Protein AF-A0A1V4WD71-F1 (afdb_monomer)

Sequence (234 aa):
MTNRIGILAVILCLVGFIGCAVKPTERPLSDRDVEAARRSLVMSEKTTDTDGVWHTVYTEPSNYLAGTGLRTVVRAKSGERIELWWVVDWLGKGRAFPRWHYELRYFGPDGSSLTSKGFQIGECHFSGGCNSVRYRTSGSGGEGMPNEFLALHWDSWDYGNDGEEGYLDRIQHVYDVTRNWYVVAKGLYRYPQGCVPPISSPPDVCDAREECKPPYRLLKEEILESRPLIPERI

Secondary structure (DSSP, 8-state):
---------SSSSS------------PPPPHHHHHHHHHHHHHHH---SSS-EEEEEEPPP--TTS-SEEEEEEE-TTS-EEEEEEEEESSGGG-SS-EEEEEEEEE--TT-TTTTT-EEEEEE--TTSEEEEEEEES-B-SSS-BS-EEEEEEEEE-TTTTS-TTEEEEEEEEEETTTTEEEEEEEEEEPPTT--S-SS-TT-TT---GGGSSPPEEEEEEEEEEEESSPPP-

Radius of gyration: 22.13 Å; Cα contacts (8 Å, |Δi|>4): 451; chains: 1; bounding box: 58×75×55 Å

pLDDT: mean 75.5, std 17.28, range [32.16, 94.69]

Structure (mmCIF, N/CA/C/O backbone):
data_AF-A0A1V4WD71-F1
#
_entry.id   AF-A0A1V4WD71-F1
#
loop_
_atom_site.group_PDB
_atom_site.id
_atom_site.type_symbol
_atom_site.label_atom_id
_atom_site.label_alt_id
_atom_site.label_comp_id
_atom_site.label_asym_id
_atom_site.label_entity_id
_atom_site.label_seq_id
_atom_site.pdbx_PDB_ins_code
_atom_site.Cartn_x
_atom_site.Cartn_y
_atom_site.Cartn_z
_atom_site.occupancy
_atom_site.B_iso_or_equiv
_atom_site.auth_seq_id
_atom_site.auth_comp_id
_atom_site.auth_asym_id
_atom_site.auth_atom_id
_atom_site.pdbx_PDB_model_num
ATOM 1 N N . MET A 1 1 ? 31.316 56.903 24.527 1.00 35.22 1 MET A N 1
ATOM 2 C CA . MET A 1 1 ? 32.184 56.042 23.695 1.00 35.22 1 MET A CA 1
ATOM 3 C C . MET A 1 1 ? 32.850 55.060 24.653 1.00 35.22 1 MET A C 1
ATOM 5 O O . MET A 1 1 ? 33.539 55.533 25.535 1.00 35.22 1 MET A O 1
ATOM 9 N N . THR A 1 2 ? 32.624 53.748 24.683 1.00 38.56 2 THR A N 1
ATOM 10 C CA . THR A 1 2 ? 31.956 52.828 23.755 1.00 38.56 2 THR A CA 1
ATOM 11 C C . THR A 1 2 ? 31.705 51.511 24.522 1.00 38.56 2 THR A C 1
ATOM 13 O O . THR A 1 2 ? 32.573 51.065 25.260 1.00 38.56 2 THR A O 1
ATOM 16 N N . ASN A 1 3 ? 30.500 50.956 24.368 1.00 36.97 3 ASN A N 1
ATOM 17 C CA . ASN A 1 3 ? 30.034 49.568 24.530 1.00 36.97 3 ASN A CA 1
ATOM 18 C C . ASN A 1 3 ? 30.631 48.592 25.569 1.00 36.97 3 ASN A C 1
ATOM 20 O O . ASN A 1 3 ? 31.691 48.001 25.392 1.00 36.97 3 ASN A O 1
ATOM 24 N N . ARG A 1 4 ? 29.761 48.257 26.535 1.00 44.69 4 ARG A N 1
ATOM 25 C CA . ARG A 1 4 ? 29.527 46.896 27.053 1.00 44.69 4 ARG A CA 1
ATOM 26 C C . ARG A 1 4 ? 29.139 45.954 25.898 1.00 44.69 4 ARG A C 1
ATOM 28 O O . ARG A 1 4 ? 28.403 46.419 25.041 1.00 44.69 4 ARG A O 1
ATOM 35 N N . ILE A 1 5 ? 29.543 44.675 25.921 1.00 43.50 5 ILE A N 1
ATOM 36 C CA . ILE A 1 5 ? 28.764 43.478 25.504 1.00 43.50 5 ILE A CA 1
ATOM 37 C C . ILE A 1 5 ? 29.620 42.209 25.730 1.00 43.50 5 ILE A C 1
ATOM 39 O O . ILE A 1 5 ? 30.633 41.991 25.077 1.00 43.50 5 ILE A O 1
ATOM 43 N N . GLY A 1 6 ? 29.189 41.392 26.698 1.00 39.03 6 GLY A N 1
ATOM 44 C CA . GLY A 1 6 ? 29.088 39.929 26.599 1.00 39.03 6 GLY A CA 1
ATOM 45 C C . GLY A 1 6 ? 30.296 39.095 26.167 1.00 39.03 6 GLY A C 1
ATOM 46 O O . GLY A 1 6 ? 30.238 38.456 25.125 1.00 39.03 6 GLY A O 1
ATOM 47 N N . ILE A 1 7 ? 31.308 38.954 27.027 1.00 43.31 7 ILE A N 1
ATOM 48 C CA . ILE A 1 7 ? 32.218 37.791 27.000 1.00 43.31 7 ILE A CA 1
ATOM 49 C C . ILE A 1 7 ? 31.739 36.815 28.082 1.00 43.31 7 ILE A C 1
ATOM 51 O O . ILE A 1 7 ? 32.311 36.742 29.164 1.00 43.31 7 ILE A O 1
ATOM 55 N N . LEU A 1 8 ? 30.602 36.153 27.845 1.00 40.28 8 LEU A N 1
ATOM 56 C CA . LEU A 1 8 ? 30.065 35.124 28.749 1.00 40.28 8 LEU A CA 1
ATOM 57 C C . LEU A 1 8 ? 28.995 34.262 28.052 1.00 40.28 8 LEU A C 1
ATOM 59 O O . LEU A 1 8 ? 27.849 34.229 28.479 1.00 40.28 8 LEU A O 1
ATOM 63 N N . ALA A 1 9 ? 29.348 33.600 26.941 1.00 38.75 9 ALA A N 1
ATOM 64 C CA . ALA A 1 9 ? 28.506 32.563 26.315 1.00 38.75 9 ALA A CA 1
ATOM 65 C C . ALA A 1 9 ? 29.264 31.683 25.289 1.00 38.75 9 ALA A C 1
ATOM 67 O O . ALA A 1 9 ? 28.746 31.406 24.214 1.00 38.75 9 ALA A O 1
ATOM 68 N N . VAL A 1 10 ? 30.501 31.252 25.577 1.00 40.28 10 VAL A N 1
ATOM 69 C CA . VAL A 1 10 ? 31.247 30.307 24.699 1.00 40.28 10 VAL A CA 1
ATOM 70 C C . VAL A 1 10 ? 31.550 28.968 25.399 1.00 40.28 10 VAL A C 1
ATOM 72 O O . VAL A 1 10 ? 32.168 28.074 24.836 1.00 40.28 10 VAL A O 1
ATOM 75 N N . ILE A 1 11 ? 31.015 28.753 26.604 1.00 42.41 11 ILE A N 1
ATOM 76 C CA . ILE A 1 11 ? 31.084 27.468 27.319 1.00 42.41 11 ILE A CA 1
ATOM 77 C C . ILE A 1 11 ? 29.672 26.879 27.393 1.00 42.41 11 ILE A C 1
ATOM 79 O O . ILE A 1 11 ? 29.062 26.851 28.453 1.00 42.41 11 ILE A O 1
ATOM 83 N N . LEU A 1 12 ? 29.105 26.503 26.243 1.00 35.25 12 LEU A N 1
ATOM 84 C CA . LEU A 1 12 ? 27.876 25.692 26.143 1.00 35.25 12 LEU A CA 1
ATOM 85 C C . LEU A 1 12 ? 27.671 25.181 24.703 1.00 35.25 12 LEU A C 1
ATOM 87 O O . LEU A 1 12 ? 26.606 25.306 24.118 1.00 35.25 12 LEU A O 1
ATOM 91 N N . CYS A 1 13 ? 28.722 24.618 24.100 1.00 34.16 13 CYS A N 1
ATOM 92 C CA . CYS A 1 13 ? 28.626 23.852 22.844 1.00 34.16 13 CYS A CA 1
ATOM 93 C C . CYS A 1 13 ? 29.438 22.542 22.875 1.00 34.16 13 CYS A C 1
ATOM 95 O O . CYS A 1 13 ? 29.648 21.918 21.843 1.00 34.16 13 CYS A O 1
ATOM 97 N N . LEU A 1 14 ? 29.874 22.093 24.059 1.00 34.72 14 LEU A N 1
ATOM 98 C CA . LEU A 1 14 ? 30.661 20.860 24.238 1.00 34.72 14 LEU A CA 1
ATOM 99 C C . LEU A 1 14 ? 29.982 19.825 25.146 1.00 34.72 14 LEU A C 1
ATOM 101 O O . LEU A 1 14 ? 30.631 18.940 25.690 1.00 34.72 14 LEU A O 1
ATOM 105 N N . VAL A 1 15 ? 28.656 19.894 25.256 1.00 39.19 15 VAL A N 1
ATOM 106 C CA . VAL A 1 15 ? 27.835 18.752 25.676 1.00 39.19 15 VAL A CA 1
ATOM 107 C C . VAL A 1 15 ? 26.929 18.415 24.500 1.00 39.19 15 VAL A C 1
ATOM 109 O O . VAL A 1 15 ? 25.710 18.558 24.541 1.00 39.19 15 VAL A O 1
ATOM 112 N N . GLY A 1 16 ? 27.569 18.035 23.391 1.00 35.00 16 GLY A N 1
ATOM 113 C CA . GLY A 1 16 ? 26.909 17.254 22.361 1.00 35.00 16 GLY A CA 1
ATOM 114 C C . GLY A 1 16 ? 26.477 15.964 23.031 1.00 35.00 16 GLY A C 1
ATOM 115 O O . GLY A 1 16 ? 27.298 15.082 23.270 1.00 35.00 16 GLY A O 1
ATOM 116 N N . PHE A 1 17 ? 25.204 15.913 23.416 1.00 39.09 17 PHE A N 1
ATOM 117 C CA . PHE A 1 17 ? 24.525 14.692 23.792 1.00 39.09 17 PHE A CA 1
ATOM 118 C C . PHE A 1 17 ? 24.801 13.674 22.687 1.00 39.09 17 PHE A C 1
ATOM 120 O O . PHE A 1 17 ? 24.184 13.699 21.623 1.00 39.09 17 PHE A O 1
ATOM 127 N N . ILE A 1 18 ? 25.732 12.764 22.964 1.00 37.94 18 ILE A N 1
ATOM 128 C CA . ILE A 1 18 ? 25.803 11.450 22.342 1.00 37.94 18 ILE A CA 1
ATOM 129 C C . ILE A 1 18 ? 24.572 10.712 22.872 1.00 37.94 18 ILE A C 1
ATOM 131 O O . ILE A 1 18 ? 24.636 9.842 23.735 1.00 37.94 18 ILE A O 1
ATOM 135 N N . GLY A 1 19 ? 23.401 11.141 22.406 1.00 32.16 19 GLY A N 1
ATOM 136 C CA . GLY A 1 19 ? 22.225 10.308 22.382 1.00 32.16 19 GLY A CA 1
ATOM 137 C C . GLY A 1 19 ? 22.530 9.256 21.340 1.00 32.16 19 GLY A C 1
ATOM 138 O O . GLY A 1 19 ? 22.229 9.439 20.163 1.00 32.16 19 GLY A O 1
ATOM 139 N N . CYS A 1 20 ? 23.179 8.173 21.765 1.00 32.59 20 CYS A N 1
ATOM 140 C CA . CYS A 1 20 ? 23.057 6.905 21.076 1.00 32.59 20 CYS A CA 1
ATOM 141 C C . CYS A 1 20 ? 21.557 6.617 21.033 1.00 32.59 20 CYS A C 1
ATOM 143 O O . CYS A 1 20 ? 20.994 6.061 21.974 1.00 32.59 20 CYS A O 1
ATOM 145 N N . ALA A 1 21 ? 20.894 7.055 19.963 1.00 33.88 21 ALA A N 1
ATOM 146 C CA . ALA A 1 21 ? 19.660 6.450 19.529 1.00 33.88 21 ALA A CA 1
ATOM 147 C C . ALA A 1 21 ? 20.041 4.995 19.277 1.00 33.88 21 ALA A C 1
ATOM 149 O O . ALA A 1 21 ? 20.624 4.658 18.245 1.00 33.88 21 ALA A O 1
ATOM 150 N N . VAL A 1 22 ? 19.831 4.166 20.301 1.00 33.25 22 VAL A N 1
ATOM 151 C CA . VAL A 1 22 ? 19.837 2.719 20.185 1.00 33.25 22 VAL A CA 1
ATOM 152 C C . VAL A 1 22 ? 18.811 2.459 19.102 1.00 33.25 22 VAL A C 1
ATOM 154 O O . VAL A 1 22 ? 17.607 2.562 19.337 1.00 33.25 22 VAL A O 1
ATOM 157 N N . LYS A 1 23 ? 19.297 2.254 17.873 1.00 38.97 23 LYS A N 1
ATOM 158 C CA . LYS A 1 23 ? 18.464 1.750 16.794 1.00 38.97 23 LYS A CA 1
ATOM 159 C C . LYS A 1 23 ? 17.782 0.522 17.387 1.00 38.97 23 LYS A C 1
ATOM 161 O O . LYS A 1 23 ? 18.506 -0.316 17.931 1.00 38.97 23 LYS A O 1
ATOM 166 N N . PRO A 1 24 ? 16.446 0.412 17.360 1.00 37.50 24 PRO A N 1
ATOM 167 C CA . PRO A 1 24 ? 15.837 -0.877 17.607 1.00 37.50 24 PRO A CA 1
ATOM 168 C C . PRO A 1 24 ? 16.476 -1.813 16.587 1.00 37.50 24 PRO A C 1
ATOM 170 O O . PRO A 1 24 ? 16.318 -1.628 15.382 1.00 37.50 24 PRO A O 1
ATOM 173 N N . THR A 1 25 ? 17.337 -2.706 17.066 1.00 38.69 25 THR A N 1
ATOM 174 C CA . THR A 1 25 ? 17.976 -3.703 16.224 1.00 38.69 25 THR A CA 1
ATOM 175 C C . THR A 1 25 ? 16.827 -4.513 15.658 1.00 38.69 25 THR A C 1
ATOM 177 O O . THR A 1 25 ? 16.120 -5.171 16.424 1.00 38.69 25 THR A O 1
ATOM 180 N N . GLU A 1 26 ? 16.574 -4.374 14.358 1.00 55.97 26 GLU A N 1
ATOM 181 C CA . GLU A 1 26 ? 15.555 -5.155 13.669 1.00 55.97 26 GLU A CA 1
ATOM 182 C C . GLU A 1 26 ? 15.822 -6.620 14.005 1.00 55.97 26 GLU A C 1
ATOM 184 O O . GLU A 1 26 ? 16.897 -7.163 13.728 1.00 55.97 26 GLU A O 1
ATOM 189 N N . ARG A 1 27 ? 14.890 -7.229 14.743 1.00 71.19 27 ARG A N 1
ATOM 190 C CA . ARG A 1 27 ? 15.007 -8.633 15.107 1.00 71.19 27 ARG A CA 1
ATOM 191 C C . ARG A 1 27 ? 14.964 -9.421 13.795 1.00 71.19 27 ARG A C 1
ATOM 193 O O . ARG A 1 27 ? 14.039 -9.194 13.017 1.00 71.19 27 ARG A O 1
ATOM 200 N N . PRO A 1 28 ? 15.904 -10.350 13.555 1.00 77.00 28 PRO A N 1
ATOM 201 C CA . PRO A 1 28 ? 15.827 -11.203 12.380 1.00 77.00 28 PRO A CA 1
ATOM 202 C C . PRO A 1 28 ? 14.496 -11.963 12.389 1.00 77.00 28 PRO A C 1
ATOM 204 O O . PRO A 1 28 ? 14.089 -12.498 13.427 1.00 77.00 28 PRO A O 1
ATOM 207 N N . LEU A 1 29 ? 13.820 -11.975 11.240 1.00 82.75 29 LEU A N 1
ATOM 208 C CA . LEU A 1 29 ? 12.552 -12.677 11.063 1.00 82.75 29 LEU A CA 1
ATOM 209 C C . LEU A 1 29 ? 12.742 -14.162 11.368 1.00 82.75 29 LEU A C 1
ATOM 211 O O . LEU A 1 29 ? 13.670 -14.794 10.863 1.00 82.75 29 LEU A O 1
ATOM 215 N N . SER A 1 30 ? 11.871 -14.720 12.206 1.00 84.69 30 SER A N 1
ATOM 216 C CA . SER A 1 30 ? 11.850 -16.162 12.437 1.00 84.69 30 SER A CA 1
ATOM 217 C C . SER A 1 30 ? 11.095 -16.880 11.319 1.00 84.69 30 SER A C 1
ATOM 219 O O . SER A 1 30 ? 10.228 -16.293 10.672 1.00 84.69 30 SER A O 1
ATOM 221 N N . ASP A 1 31 ? 11.342 -18.180 11.139 1.00 83.06 31 ASP A N 1
ATOM 222 C CA . ASP A 1 31 ? 10.594 -19.006 10.176 1.00 83.06 31 ASP A CA 1
ATOM 223 C C . ASP A 1 31 ? 9.076 -18.933 10.402 1.00 83.06 31 ASP A C 1
ATOM 225 O O . ASP A 1 31 ? 8.287 -18.968 9.459 1.00 83.06 31 ASP A O 1
ATOM 229 N N . ARG A 1 32 ? 8.654 -18.765 11.663 1.00 81.50 32 ARG A N 1
ATOM 230 C CA . ARG A 1 32 ? 7.248 -18.571 12.026 1.00 81.50 32 ARG A CA 1
ATOM 231 C C . ARG A 1 32 ? 6.699 -17.239 11.511 1.00 81.50 32 ARG A C 1
ATOM 233 O O . ARG A 1 32 ? 5.557 -17.208 11.062 1.00 81.50 32 ARG A O 1
ATOM 240 N N . ASP A 1 33 ? 7.490 -16.170 11.565 1.00 80.31 33 ASP A N 1
ATOM 241 C CA . ASP A 1 33 ? 7.093 -14.842 11.078 1.00 80.31 33 ASP A CA 1
ATOM 242 C C . ASP A 1 33 ? 6.988 -14.834 9.550 1.00 80.31 33 ASP A C 1
ATOM 244 O O . ASP A 1 33 ? 6.062 -14.237 8.997 1.00 80.31 33 ASP A O 1
ATOM 248 N N . VAL A 1 34 ? 7.896 -15.551 8.878 1.00 81.94 34 VAL A N 1
ATOM 249 C CA . VAL A 1 34 ? 7.892 -15.756 7.422 1.00 81.94 34 VAL A CA 1
ATOM 250 C C . VAL A 1 34 ? 6.678 -16.578 6.988 1.00 81.94 34 VAL A C 1
ATOM 252 O O . VAL A 1 34 ? 5.987 -16.207 6.042 1.00 81.94 34 VAL A O 1
ATOM 255 N N . GLU A 1 35 ? 6.374 -17.670 7.686 1.00 82.19 35 GLU A N 1
ATOM 256 C CA . GLU A 1 35 ? 5.200 -18.503 7.406 1.00 82.19 35 GLU A CA 1
ATOM 257 C C . GLU A 1 35 ? 3.889 -17.744 7.670 1.00 82.19 35 GLU A C 1
ATOM 259 O O . GLU A 1 35 ? 2.957 -17.810 6.866 1.00 82.19 35 GLU A O 1
ATOM 264 N N . ALA A 1 36 ? 3.815 -16.968 8.756 1.00 75.75 36 ALA A N 1
ATOM 265 C CA . ALA A 1 36 ? 2.677 -16.092 9.033 1.00 75.75 36 ALA A CA 1
ATOM 266 C C . ALA A 1 36 ? 2.502 -15.038 7.931 1.00 75.75 36 ALA A C 1
ATOM 268 O O . ALA A 1 36 ? 1.388 -14.847 7.444 1.00 75.75 36 ALA A O 1
ATOM 269 N N . ALA A 1 37 ? 3.598 -14.423 7.480 1.00 79.25 37 ALA A N 1
ATOM 270 C CA . ALA A 1 37 ? 3.581 -13.476 6.375 1.00 79.25 37 ALA A CA 1
ATOM 271 C C . ALA A 1 37 ? 3.080 -14.112 5.075 1.00 79.25 37 ALA A C 1
ATOM 273 O O . ALA A 1 37 ? 2.165 -13.575 4.455 1.00 79.25 37 ALA A O 1
ATOM 274 N N . ARG A 1 38 ? 3.598 -15.289 4.699 1.00 80.88 38 ARG A N 1
ATOM 275 C CA . ARG A 1 38 ? 3.134 -16.034 3.516 1.00 80.88 38 ARG A CA 1
ATOM 276 C C . ARG A 1 38 ? 1.644 -16.342 3.587 1.00 80.88 38 ARG A C 1
ATOM 278 O O . ARG A 1 38 ? 0.939 -16.160 2.601 1.00 80.88 38 ARG A O 1
ATOM 285 N N . ARG A 1 39 ? 1.138 -16.767 4.747 1.00 76.81 39 ARG A N 1
ATOM 286 C CA . ARG A 1 39 ? -0.302 -17.007 4.933 1.00 76.81 39 ARG A CA 1
ATOM 287 C C . ARG A 1 39 ? -1.115 -15.736 4.777 1.00 76.81 39 ARG A C 1
ATOM 289 O O . ARG A 1 39 ? -2.156 -15.793 4.132 1.00 76.81 39 ARG A O 1
ATOM 296 N N . SER A 1 40 ? -0.664 -14.624 5.351 1.00 72.69 40 SER A N 1
ATOM 297 C CA . SER A 1 40 ? -1.347 -13.340 5.203 1.00 72.69 40 SER A CA 1
ATOM 298 C C . SER A 1 40 ? -1.378 -12.899 3.742 1.00 72.69 40 SER A C 1
ATOM 300 O O . SER A 1 40 ? -2.457 -12.575 3.269 1.00 72.69 40 SER A O 1
ATOM 302 N N . LEU A 1 41 ? -0.262 -13.001 3.008 1.00 77.12 41 LEU A N 1
ATOM 303 C CA . LEU A 1 41 ? -0.187 -12.701 1.570 1.00 77.12 41 LEU A CA 1
ATOM 304 C C . LEU A 1 41 ? -1.117 -13.605 0.736 1.00 77.12 41 LEU A C 1
ATOM 306 O O . LEU A 1 41 ? -1.899 -13.124 -0.076 1.00 77.12 41 LEU A O 1
ATOM 310 N N . VAL A 1 42 ? -1.108 -14.922 0.971 1.00 74.19 42 VAL A N 1
ATOM 311 C CA . VAL A 1 42 ? -1.948 -15.879 0.221 1.00 74.19 42 VAL A CA 1
ATOM 312 C C . VAL A 1 42 ? -3.437 -15.697 0.521 1.00 74.19 42 VAL A C 1
ATOM 314 O O . VAL A 1 42 ? -4.270 -15.711 -0.386 1.00 74.19 42 VAL A O 1
ATOM 317 N N . MET A 1 43 ? -3.802 -15.537 1.796 1.00 62.12 43 MET A N 1
ATOM 318 C CA . MET A 1 43 ? -5.198 -15.329 2.208 1.00 62.12 43 MET A CA 1
ATOM 319 C C . MET A 1 43 ? -5.767 -14.025 1.666 1.00 62.12 43 MET A C 1
ATOM 321 O O . MET A 1 43 ? -6.982 -13.898 1.504 1.00 62.12 43 MET A O 1
ATOM 325 N N . SER A 1 44 ? -4.894 -13.065 1.398 1.00 57.28 44 SER A N 1
ATOM 326 C CA . SER A 1 44 ? -5.271 -11.750 0.940 1.00 57.28 44 SER A CA 1
ATOM 327 C C . SER A 1 44 ? -5.232 -11.607 -0.590 1.00 57.28 44 SER A C 1
ATOM 329 O O . SER A 1 44 ? -5.919 -10.753 -1.146 1.00 57.28 44 SER A O 1
ATOM 331 N N . GLU A 1 45 ? -4.547 -12.508 -1.299 1.00 62.12 45 GLU A N 1
ATOM 332 C CA . GLU A 1 45 ? -4.665 -12.680 -2.754 1.00 62.12 45 GLU A CA 1
ATOM 333 C C . GLU A 1 45 ? -5.894 -13.493 -3.189 1.00 62.12 45 GLU A C 1
ATOM 335 O O . GLU A 1 45 ? -6.339 -13.354 -4.331 1.00 62.12 45 GLU A O 1
ATOM 340 N N . LYS A 1 46 ? -6.494 -14.300 -2.300 1.00 58.69 46 LYS A N 1
ATOM 341 C CA . LYS A 1 46 ? -7.754 -15.002 -2.592 1.00 58.69 46 LYS A CA 1
ATOM 342 C C . LYS A 1 46 ? -8.883 -13.997 -2.854 1.00 58.69 46 LYS A C 1
ATOM 344 O O . LYS A 1 46 ? -9.458 -13.407 -1.941 1.00 58.69 46 LYS A O 1
ATOM 349 N N . THR A 1 47 ? -9.219 -13.829 -4.129 1.00 50.56 47 THR A N 1
ATOM 350 C CA . THR A 1 47 ? -10.298 -12.963 -4.629 1.00 50.56 47 THR A CA 1
ATOM 351 C C . THR A 1 47 ? -11.696 -13.516 -4.361 1.00 50.56 47 THR A C 1
ATOM 353 O O . THR A 1 47 ? -12.666 -12.768 -4.432 1.00 50.56 47 THR A O 1
ATOM 356 N N . THR A 1 48 ? -11.816 -14.802 -4.033 1.00 49.53 48 THR A N 1
ATOM 357 C CA . THR A 1 48 ? -13.099 -15.502 -3.932 1.00 49.53 48 THR A CA 1
ATOM 358 C C . THR A 1 48 ? -13.035 -16.588 -2.860 1.00 49.53 48 THR A C 1
ATOM 360 O O . THR A 1 48 ? -12.655 -17.715 -3.147 1.00 49.53 48 THR A O 1
ATOM 363 N N . ASP A 1 49 ? -13.373 -16.236 -1.621 1.00 47.78 49 ASP A N 1
ATOM 364 C CA . ASP A 1 49 ? -13.967 -17.162 -0.648 1.00 47.78 49 ASP A CA 1
ATOM 365 C C . ASP A 1 49 ? -14.791 -16.323 0.361 1.00 47.78 49 ASP A C 1
ATOM 367 O O . ASP A 1 49 ? -14.277 -15.614 1.233 1.00 47.78 49 ASP A O 1
ATOM 371 N N . THR A 1 50 ? -16.091 -16.319 0.069 1.00 53.06 50 THR A N 1
ATOM 372 C CA . THR A 1 50 ? -17.308 -16.039 0.857 1.00 53.06 50 THR A CA 1
ATOM 373 C C . THR A 1 50 ? -17.550 -14.783 1.708 1.00 53.06 50 THR A C 1
ATOM 375 O O . THR A 1 50 ? -18.726 -14.483 1.837 1.00 53.06 50 THR A O 1
ATOM 378 N N . ASP A 1 51 ? -16.594 -13.978 2.190 1.00 62.81 51 ASP A N 1
ATOM 379 C CA . ASP A 1 51 ? -16.957 -12.901 3.161 1.00 62.81 51 ASP A CA 1
ATOM 380 C C . ASP A 1 51 ? -16.311 -11.517 2.924 1.00 62.81 51 ASP A C 1
ATOM 382 O O . ASP A 1 51 ? -15.827 -10.870 3.850 1.00 62.81 51 ASP A O 1
ATOM 386 N N . GLY A 1 52 ? -16.225 -11.029 1.681 1.00 71.69 52 GLY A N 1
ATOM 387 C CA . GLY A 1 52 ? -15.897 -9.609 1.479 1.00 71.69 52 GLY A CA 1
ATOM 388 C C . GLY A 1 52 ? -15.629 -9.147 0.048 1.00 71.69 52 GLY A C 1
ATOM 389 O O . GLY A 1 52 ? -15.346 -9.955 -0.832 1.00 71.69 52 GLY A O 1
ATOM 390 N N . VAL A 1 53 ? -15.695 -7.829 -0.169 1.00 82.56 53 VAL A N 1
ATOM 391 C CA . VAL A 1 53 ? -15.496 -7.165 -1.471 1.00 82.56 53 VAL A CA 1
ATOM 392 C C . VAL A 1 53 ? -14.192 -6.372 -1.466 1.00 82.56 53 VAL A C 1
ATOM 394 O O . VAL A 1 53 ? -13.915 -5.620 -0.528 1.00 82.56 53 VAL A O 1
ATOM 397 N N . TRP A 1 54 ? -13.395 -6.542 -2.524 1.00 85.75 54 TRP A N 1
ATOM 398 C CA . TRP A 1 54 ? -12.177 -5.772 -2.762 1.00 85.75 54 TRP A CA 1
ATOM 399 C C . TRP A 1 54 ? -12.472 -4.497 -3.546 1.00 85.75 54 TRP A C 1
ATOM 401 O O . TRP A 1 54 ? -13.157 -4.526 -4.566 1.00 85.75 54 TRP A O 1
ATOM 411 N N . HIS A 1 55 ? -11.874 -3.398 -3.108 1.00 87.12 55 HIS A N 1
ATOM 412 C CA . HIS A 1 55 ? -11.894 -2.112 -3.793 1.00 87.12 55 HIS A CA 1
ATOM 413 C C . HIS A 1 55 ? -10.464 -1.616 -3.979 1.00 87.12 55 HIS A C 1
ATOM 415 O O . HIS A 1 55 ? -9.594 -1.935 -3.170 1.00 87.12 55 HIS A O 1
ATOM 421 N N . THR A 1 56 ? -10.231 -0.816 -5.016 1.00 87.44 56 THR A N 1
ATOM 422 C CA . THR A 1 56 ? -8.917 -0.240 -5.321 1.00 87.44 56 THR A CA 1
ATOM 423 C C . THR A 1 56 ? -9.028 1.272 -5.390 1.00 87.44 56 THR A C 1
ATOM 425 O O . THR A 1 56 ? -9.940 1.807 -6.017 1.00 87.44 56 THR A O 1
ATOM 428 N N . VAL A 1 57 ? -8.074 1.953 -4.771 1.00 85.88 57 VAL A N 1
ATOM 429 C CA . VAL A 1 57 ? -7.859 3.392 -4.878 1.00 85.88 57 VAL A CA 1
ATOM 430 C C . VAL A 1 57 ? -6.466 3.600 -5.443 1.00 85.88 57 VAL A C 1
ATOM 432 O O . VAL A 1 57 ? -5.476 3.131 -4.881 1.00 85.88 57 VAL A O 1
ATOM 435 N N . TYR A 1 58 ? -6.399 4.292 -6.571 1.00 79.00 58 TYR A N 1
ATOM 436 C CA . TYR A 1 58 ? -5.137 4.693 -7.174 1.00 79.00 58 TYR A CA 1
ATOM 437 C C . TYR A 1 58 ? -4.686 6.004 -6.559 1.00 79.00 58 TYR A C 1
ATOM 439 O O . TYR A 1 58 ? -5.502 6.890 -6.299 1.00 79.00 58 TYR A O 1
ATOM 447 N N . THR A 1 59 ? -3.387 6.128 -6.319 1.00 73.31 59 THR A N 1
ATOM 448 C CA . THR A 1 59 ? -2.827 7.389 -5.852 1.00 73.31 59 THR A CA 1
ATOM 449 C C . THR A 1 59 ? -2.385 8.198 -7.060 1.00 73.31 59 THR A C 1
ATOM 451 O O . THR A 1 59 ? -1.615 7.696 -7.880 1.00 73.31 59 THR A O 1
ATOM 454 N N . GLU A 1 60 ? -2.820 9.449 -7.162 1.00 72.12 60 GLU A N 1
ATOM 455 C CA . GLU A 1 60 ? -2.293 10.350 -8.185 1.00 72.12 60 GLU A CA 1
ATOM 456 C C . GLU A 1 60 ? -0.795 10.587 -7.957 1.00 72.12 60 GLU A C 1
ATOM 458 O O . GLU A 1 60 ? -0.415 10.842 -6.806 1.00 72.12 60 GLU A O 1
ATOM 463 N N . PRO A 1 61 ? 0.046 10.545 -9.007 1.00 69.25 61 PRO A N 1
ATOM 464 C CA . PRO A 1 61 ? 1.471 10.836 -8.900 1.00 69.25 61 PRO A CA 1
ATOM 465 C C . PRO A 1 61 ? 1.723 12.200 -8.247 1.00 69.25 61 PRO A C 1
ATOM 467 O O . PRO A 1 61 ? 1.157 13.218 -8.639 1.00 69.25 61 PRO A O 1
ATOM 470 N N . SER A 1 62 ? 2.594 12.236 -7.243 1.00 71.94 62 SER A N 1
ATOM 471 C CA . SER A 1 62 ? 2.994 13.442 -6.522 1.00 71.94 62 SER A CA 1
ATOM 472 C C . SER A 1 62 ? 4.492 13.638 -6.687 1.00 71.94 62 SER A C 1
ATOM 474 O O . SER A 1 62 ? 5.292 12.731 -6.471 1.00 71.94 62 SER A O 1
ATOM 476 N N . ASN A 1 63 ? 4.883 14.853 -7.054 1.00 70.69 63 ASN A N 1
ATOM 477 C CA . ASN A 1 63 ? 6.282 15.255 -7.141 1.00 70.69 63 ASN A CA 1
ATOM 478 C C . ASN A 1 63 ? 6.613 16.275 -6.038 1.00 70.69 63 ASN A C 1
ATOM 480 O O . ASN A 1 63 ? 5.765 16.644 -5.227 1.00 70.69 63 ASN A O 1
ATOM 484 N N . TYR A 1 64 ? 7.859 16.742 -5.997 1.00 68.00 64 TYR A N 1
ATOM 485 C CA . TYR A 1 64 ? 8.304 17.723 -5.002 1.00 68.00 64 TYR A CA 1
ATOM 486 C C . TYR A 1 64 ? 7.613 19.096 -5.135 1.00 68.00 64 TYR A C 1
ATOM 488 O O . TYR A 1 64 ? 7.640 19.875 -4.185 1.00 68.00 64 TYR A O 1
ATOM 496 N N . LEU A 1 65 ? 6.995 19.402 -6.287 1.00 71.00 65 LEU A N 1
ATOM 497 C CA . LEU A 1 65 ? 6.176 20.606 -6.487 1.00 71.00 65 LEU A CA 1
ATOM 498 C C . LEU A 1 65 ? 4.754 20.424 -5.946 1.00 71.00 65 LEU A C 1
ATOM 500 O O . LEU A 1 65 ? 4.082 21.407 -5.638 1.00 71.00 65 LEU A O 1
ATOM 504 N N . ALA A 1 66 ? 4.288 19.181 -5.817 1.00 71.19 66 ALA A N 1
ATOM 505 C CA . ALA A 1 66 ? 3.012 18.887 -5.197 1.00 71.19 66 ALA A CA 1
ATOM 506 C C . ALA A 1 66 ? 3.127 19.180 -3.692 1.00 71.19 66 ALA A C 1
ATOM 508 O O . ALA A 1 66 ? 3.859 18.501 -2.970 1.00 71.19 66 ALA A O 1
ATOM 509 N N . GLY A 1 67 ? 2.405 20.196 -3.207 1.00 78.94 67 GLY A N 1
ATOM 510 C CA . GLY A 1 67 ? 2.398 20.560 -1.785 1.00 78.94 67 GLY A CA 1
ATOM 511 C C . GLY A 1 67 ? 2.061 19.359 -0.896 1.00 78.94 67 GLY A C 1
ATOM 512 O O . GLY A 1 67 ? 1.258 18.513 -1.292 1.00 78.94 67 GLY A O 1
ATOM 513 N N . THR A 1 68 ? 2.694 19.246 0.271 1.00 86.12 68 THR A N 1
ATOM 514 C CA . THR A 1 68 ? 2.474 18.129 1.203 1.00 86.12 68 THR A CA 1
ATOM 515 C C . THR A 1 68 ? 1.073 18.164 1.811 1.00 86.12 68 THR A C 1
ATOM 517 O O . THR A 1 68 ? 0.450 19.221 1.906 1.00 86.12 68 THR A O 1
ATOM 520 N N . GLY A 1 69 ? 0.564 17.004 2.221 1.00 87.19 69 GLY A N 1
ATOM 521 C CA . GLY A 1 69 ? -0.736 16.893 2.877 1.00 87.19 69 GLY A CA 1
ATOM 522 C C . GLY A 1 69 ? -1.511 15.630 2.525 1.00 87.19 69 GLY A C 1
ATOM 523 O O . GLY A 1 69 ? -1.011 14.726 1.853 1.00 87.19 69 GLY A O 1
ATOM 524 N N . LEU A 1 70 ? -2.752 15.585 3.004 1.00 89.94 70 LEU A N 1
ATOM 525 C CA . LEU A 1 70 ? -3.696 14.505 2.743 1.00 89.94 70 LEU A CA 1
ATOM 526 C C . LEU A 1 70 ? -4.069 14.480 1.254 1.00 89.94 70 LEU A C 1
ATOM 528 O O . LEU A 1 70 ? -4.506 15.488 0.700 1.00 89.94 70 LEU A O 1
ATOM 532 N N . ARG A 1 71 ? -3.903 13.321 0.617 1.00 88.00 71 ARG A N 1
ATOM 533 C CA . ARG A 1 71 ? -4.252 13.074 -0.789 1.00 88.00 71 ARG A CA 1
ATOM 534 C C . ARG A 1 71 ? -5.598 12.396 -0.931 1.00 88.00 71 ARG A C 1
ATOM 536 O O . ARG A 1 71 ? -6.410 12.794 -1.758 1.00 88.00 71 ARG A O 1
ATOM 543 N N . THR A 1 72 ? -5.840 11.380 -0.114 1.00 89.56 72 THR A N 1
ATOM 544 C CA . THR A 1 72 ? -7.054 10.576 -0.217 1.00 89.56 72 THR A CA 1
ATOM 545 C C . THR A 1 72 ? -7.474 10.087 1.154 1.00 89.56 72 THR A C 1
ATOM 547 O O . THR A 1 72 ? -6.636 9.736 1.981 1.00 89.56 72 THR A O 1
ATOM 550 N N . VAL A 1 73 ? -8.784 10.047 1.383 1.00 93.00 73 VAL A N 1
ATOM 551 C CA . VAL A 1 73 ? -9.382 9.455 2.576 1.00 93.00 73 VAL A CA 1
ATOM 552 C C . VAL A 1 73 ? -10.505 8.517 2.160 1.00 93.00 73 VAL A C 1
ATOM 554 O O . VAL A 1 73 ? -11.351 8.880 1.345 1.00 93.00 73 VAL A O 1
ATOM 557 N N . VAL A 1 74 ? -10.529 7.320 2.740 1.00 92.50 74 VAL A N 1
ATOM 558 C CA . VAL A 1 74 ? -11.663 6.394 2.629 1.00 92.50 74 VAL A CA 1
ATOM 559 C C . VAL A 1 74 ? -12.163 6.108 4.032 1.00 92.50 74 VAL A C 1
ATOM 561 O O . VAL A 1 74 ? -11.377 5.771 4.915 1.00 92.50 74 VAL A O 1
ATOM 564 N N . ARG A 1 75 ? -13.468 6.271 4.244 1.00 93.88 75 ARG A N 1
ATOM 565 C CA . ARG A 1 75 ? -14.129 6.095 5.542 1.00 93.88 75 ARG A CA 1
ATOM 566 C C . ARG A 1 75 ? -15.037 4.876 5.507 1.00 93.88 75 ARG A C 1
ATOM 568 O O . ARG A 1 75 ? -15.663 4.624 4.480 1.00 93.88 75 ARG A O 1
ATOM 575 N N . ALA A 1 76 ? -15.146 4.189 6.634 1.00 91.88 76 ALA A N 1
ATOM 576 C CA . ALA A 1 76 ? -16.077 3.094 6.850 1.00 91.88 76 ALA A CA 1
ATOM 577 C C . ALA A 1 76 ? -17.153 3.474 7.882 1.00 91.88 76 ALA A C 1
ATOM 579 O O . ALA A 1 76 ? -16.964 4.391 8.687 1.00 91.88 76 ALA A O 1
ATOM 580 N N . LYS A 1 77 ? -18.301 2.790 7.853 1.00 90.12 77 LYS A N 1
ATOM 581 C CA . LYS A 1 77 ? -19.417 3.032 8.789 1.00 90.12 77 LYS A CA 1
ATOM 582 C C . LYS A 1 77 ? -19.071 2.683 10.235 1.00 90.12 77 LYS A C 1
ATOM 584 O O . LYS A 1 77 ? -19.645 3.267 11.146 1.00 90.12 77 LYS A O 1
ATOM 589 N N . SER A 1 78 ? -18.119 1.776 10.436 1.00 89.69 78 SER A N 1
ATOM 590 C CA . SER A 1 78 ? -17.504 1.444 11.726 1.00 89.69 78 SER A CA 1
ATOM 591 C C . SER A 1 78 ? -16.781 2.627 12.397 1.00 89.69 78 SER A C 1
ATOM 593 O O . SER A 1 78 ? -16.375 2.522 13.554 1.00 89.69 78 SER A O 1
ATOM 595 N N . GLY A 1 79 ? -16.583 3.742 11.683 1.00 90.50 79 GLY A N 1
ATOM 596 C CA . GLY A 1 79 ? -15.750 4.868 12.116 1.00 90.50 79 GLY A CA 1
ATOM 597 C C . GLY A 1 79 ? -14.282 4.725 11.703 1.00 90.50 79 GLY A C 1
ATOM 598 O O . GLY A 1 79 ? -13.503 5.673 11.824 1.00 90.50 79 GLY A O 1
ATOM 599 N N . GLU A 1 80 ? -13.899 3.571 11.148 1.00 93.69 80 GLU A N 1
ATOM 600 C CA . GLU A 1 80 ? -12.557 3.366 10.615 1.00 93.69 80 GLU A CA 1
ATOM 601 C C . GLU A 1 80 ? -12.303 4.274 9.410 1.00 93.69 80 GLU A C 1
ATOM 603 O O . GLU A 1 80 ? -13.206 4.641 8.647 1.00 93.69 80 GLU A O 1
ATOM 608 N N . ARG A 1 81 ? -11.037 4.619 9.189 1.00 94.44 81 ARG A N 1
ATOM 609 C CA . ARG A 1 81 ? -10.624 5.285 7.954 1.00 94.44 81 ARG A CA 1
ATOM 610 C C . ARG A 1 81 ? -9.194 4.952 7.585 1.00 94.44 81 ARG A C 1
ATOM 612 O O . ARG A 1 81 ? -8.344 4.741 8.447 1.00 94.44 81 ARG A O 1
ATOM 619 N N . ILE A 1 82 ? -8.938 4.990 6.289 1.00 94.69 82 ILE A N 1
ATOM 620 C CA . ILE A 1 82 ? -7.593 5.003 5.732 1.00 94.69 82 ILE A CA 1
ATOM 621 C C . ILE A 1 82 ? -7.311 6.377 5.146 1.00 94.69 82 ILE A C 1
ATOM 623 O O . ILE A 1 82 ? -8.171 6.983 4.503 1.00 94.69 82 ILE A O 1
ATOM 627 N N . GLU A 1 83 ? -6.107 6.871 5.386 1.00 94.56 83 GLU A N 1
ATOM 628 C CA . GLU A 1 83 ? -5.647 8.160 4.890 1.00 94.56 83 GLU A CA 1
ATOM 629 C C . GLU A 1 83 ? -4.317 7.989 4.172 1.00 94.56 83 GLU A C 1
ATOM 631 O O . GLU A 1 83 ? -3.364 7.450 4.732 1.00 94.56 83 GLU A O 1
ATOM 636 N N . LEU A 1 84 ? -4.248 8.489 2.946 1.00 91.38 84 LEU A N 1
ATOM 637 C CA . LEU A 1 84 ? -3.023 8.558 2.171 1.00 91.38 84 LEU A CA 1
ATOM 638 C C . LEU A 1 84 ? -2.473 9.978 2.213 1.00 91.38 84 LEU A C 1
ATOM 640 O O . LEU A 1 84 ? -3.154 10.930 1.827 1.00 91.38 84 LEU A O 1
ATOM 644 N N . TRP A 1 85 ? -1.222 10.107 2.618 1.00 91.19 85 TRP A N 1
ATOM 645 C CA . TRP A 1 85 ? -0.532 11.374 2.791 1.00 91.19 85 TRP A CA 1
ATOM 646 C C . TRP A 1 85 ? 0.659 11.482 1.847 1.00 91.19 85 TRP A C 1
ATOM 648 O O . TRP A 1 85 ? 1.368 10.508 1.630 1.00 91.19 85 TRP A O 1
ATOM 658 N N . TRP A 1 86 ? 0.905 12.684 1.327 1.00 89.25 86 TRP A N 1
ATOM 659 C CA . TRP A 1 86 ? 2.177 13.068 0.720 1.00 89.25 86 TRP A CA 1
ATOM 660 C C . TRP A 1 86 ? 2.967 13.875 1.739 1.00 89.25 86 TRP A C 1
ATOM 662 O O . TRP A 1 86 ? 2.599 15.007 2.068 1.00 89.25 86 TRP A O 1
ATOM 672 N N . VAL A 1 87 ? 4.024 13.283 2.276 1.00 89.12 87 VAL A N 1
ATOM 673 C CA . VAL A 1 87 ? 4.788 13.850 3.388 1.00 89.12 87 VAL A CA 1
ATOM 674 C C . VAL A 1 87 ? 6.217 14.144 2.964 1.00 89.12 87 VAL A C 1
ATOM 676 O O . VAL A 1 87 ? 6.729 13.596 1.990 1.00 89.12 87 VAL A O 1
ATOM 679 N N . VAL A 1 88 ? 6.861 15.037 3.711 1.00 86.62 88 VAL A N 1
ATOM 680 C CA . VAL A 1 88 ? 8.283 15.341 3.579 1.00 86.62 88 VAL A CA 1
ATOM 681 C C . VAL A 1 88 ? 8.975 14.958 4.876 1.00 86.62 88 VAL A C 1
ATOM 683 O O . VAL A 1 88 ? 8.635 15.450 5.951 1.00 86.62 88 VAL A O 1
ATOM 686 N N . ASP A 1 89 ? 9.948 14.067 4.767 1.00 80.31 89 ASP A N 1
ATOM 687 C CA . ASP A 1 89 ? 10.832 13.728 5.866 1.00 80.31 89 ASP A CA 1
ATOM 688 C C . ASP A 1 89 ? 12.077 14.612 5.800 1.00 80.31 89 ASP A C 1
ATOM 690 O O . ASP A 1 89 ? 12.874 14.497 4.868 1.00 80.31 89 ASP A O 1
ATOM 694 N N . TRP A 1 90 ? 12.221 15.520 6.766 1.00 68.94 90 TRP A N 1
ATOM 695 C CA . TRP A 1 90 ? 13.345 16.455 6.843 1.00 68.94 90 TRP A CA 1
ATOM 696 C C . TRP A 1 90 ? 14.556 15.894 7.601 1.00 68.94 90 TRP A C 1
ATOM 698 O O . TRP A 1 90 ? 15.648 16.433 7.441 1.00 68.94 90 TRP A O 1
ATOM 708 N N . LEU A 1 91 ? 14.382 14.863 8.443 1.00 61.31 91 LEU A N 1
ATOM 709 C CA . LEU A 1 91 ? 15.403 14.429 9.418 1.00 61.31 91 LEU A CA 1
ATOM 710 C C . LEU A 1 91 ? 15.474 12.906 9.658 1.00 61.31 91 LEU A C 1
ATOM 712 O O . LEU A 1 91 ? 16.273 12.447 10.479 1.00 61.31 91 LEU A O 1
ATOM 716 N N . GLY A 1 92 ? 14.672 12.088 8.984 1.00 54.44 92 GLY A N 1
ATOM 717 C CA . GLY A 1 92 ? 14.636 10.649 9.210 1.00 54.44 92 GLY A CA 1
ATOM 718 C C . GLY A 1 92 ? 15.830 9.892 8.628 1.00 54.44 92 GLY A C 1
ATOM 719 O O . GLY A 1 92 ? 16.480 10.277 7.651 1.00 54.44 92 GLY A O 1
ATOM 720 N N . LYS A 1 93 ? 16.150 8.774 9.293 1.00 55.44 93 LYS A N 1
ATOM 721 C CA . LYS A 1 93 ? 17.212 7.814 8.931 1.00 55.44 93 LYS A CA 1
ATOM 722 C C . LYS A 1 93 ? 18.618 8.446 8.759 1.00 55.44 93 LYS A C 1
ATOM 724 O O . LYS A 1 93 ? 19.456 7.868 8.070 1.00 55.44 93 LYS A O 1
ATOM 729 N N . GLY A 1 94 ? 18.898 9.590 9.400 1.00 53.25 94 GLY A N 1
ATOM 730 C CA . GLY A 1 94 ? 20.238 10.201 9.474 1.00 53.25 94 GLY A CA 1
ATOM 731 C C . GLY A 1 94 ? 20.709 10.916 8.202 1.00 53.25 94 GLY A C 1
ATOM 732 O O . GLY A 1 94 ? 21.907 10.944 7.928 1.00 53.25 94 GLY A O 1
ATOM 733 N N . ARG A 1 95 ? 19.787 11.449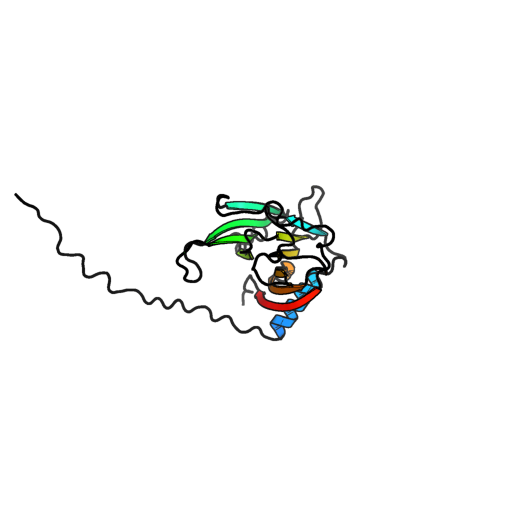 7.392 1.00 59.00 95 ARG A N 1
ATOM 734 C CA . ARG A 1 95 ? 20.096 12.085 6.100 1.00 59.00 95 ARG A CA 1
ATOM 735 C C . ARG A 1 95 ? 20.004 13.611 6.178 1.00 59.00 95 AR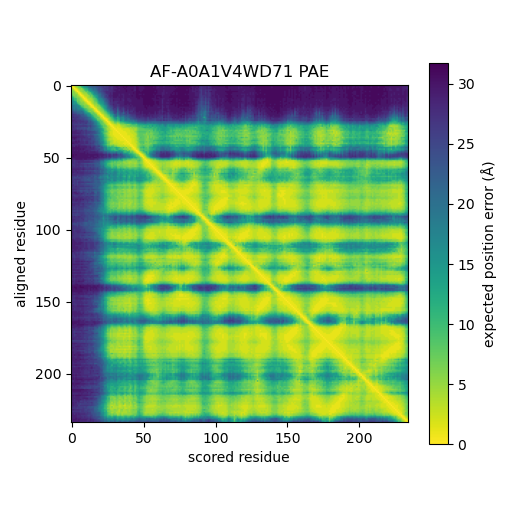G A C 1
ATOM 737 O O . ARG A 1 95 ? 19.203 14.145 6.930 1.00 59.00 95 ARG A O 1
ATOM 744 N N . ALA A 1 96 ? 20.810 14.295 5.363 1.00 65.50 96 ALA A N 1
ATOM 745 C CA . ALA A 1 96 ? 20.886 15.761 5.305 1.00 65.50 96 ALA A CA 1
ATOM 746 C C . ALA A 1 96 ? 19.924 16.414 4.288 1.00 65.50 96 ALA A C 1
ATOM 748 O O . ALA A 1 96 ? 19.912 17.636 4.165 1.00 65.50 96 ALA A O 1
ATOM 749 N N . PHE A 1 97 ? 19.146 15.622 3.540 1.00 71.50 97 PHE A N 1
ATOM 750 C CA . PHE A 1 97 ? 18.281 16.113 2.462 1.00 71.50 97 PHE A CA 1
ATOM 751 C C . PHE A 1 97 ? 16.835 15.640 2.643 1.00 71.50 97 PHE A C 1
ATOM 753 O O . PHE A 1 97 ? 16.640 14.463 2.967 1.00 71.50 97 PHE A O 1
ATOM 760 N N . PRO A 1 98 ? 15.838 16.516 2.389 1.00 75.94 98 PRO A N 1
ATOM 761 C CA . PRO A 1 98 ? 14.433 16.167 2.524 1.00 75.94 98 PRO A CA 1
ATOM 762 C C . PRO A 1 98 ? 14.047 15.055 1.550 1.00 75.94 98 PRO A C 1
ATOM 764 O O . PRO A 1 98 ? 14.467 15.046 0.389 1.00 75.94 98 PRO A O 1
ATOM 767 N N . ARG A 1 99 ? 13.225 14.115 2.019 1.00 80.12 99 ARG A N 1
ATOM 768 C CA . ARG A 1 99 ? 12.675 13.037 1.196 1.00 80.12 99 ARG A CA 1
ATOM 769 C C . ARG A 1 99 ? 11.163 13.051 1.219 1.00 80.12 99 ARG A C 1
ATOM 771 O O . ARG A 1 99 ? 10.538 12.829 2.254 1.00 80.12 99 ARG A O 1
ATOM 778 N N . TRP A 1 100 ? 10.590 13.247 0.042 1.00 83.88 100 TRP A N 1
ATOM 779 C CA . TRP A 1 100 ? 9.166 13.093 -0.149 1.00 83.88 100 TR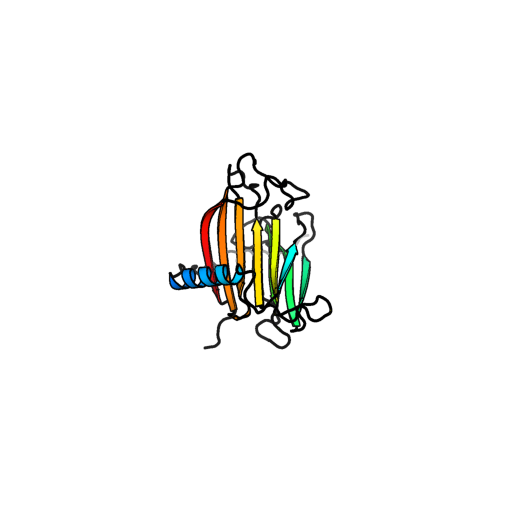P A CA 1
ATOM 780 C C . TRP A 1 100 ? 8.812 11.625 -0.321 1.00 83.88 100 TRP A C 1
ATOM 782 O O . TRP A 1 100 ? 9.554 10.866 -0.951 1.00 83.88 100 TRP A O 1
ATOM 792 N N . HIS A 1 101 ? 7.695 11.235 0.267 1.00 86.69 101 HIS A N 1
ATOM 793 C CA . HIS A 1 101 ? 7.163 9.892 0.155 1.00 86.69 101 HIS A CA 1
ATOM 794 C C . HIS A 1 101 ? 5.672 9.897 0.457 1.00 86.69 101 HIS A C 1
ATOM 796 O O . HIS A 1 101 ? 5.140 10.828 1.072 1.00 86.69 101 HIS A O 1
ATOM 802 N N . TYR A 1 102 ? 4.999 8.848 0.006 1.00 88.31 102 TYR A N 1
ATOM 803 C CA . TYR A 1 102 ? 3.648 8.580 0.446 1.00 88.31 102 TYR A CA 1
ATOM 804 C C . TYR A 1 102 ? 3.668 7.852 1.780 1.00 88.31 102 TYR A C 1
ATOM 806 O O . TYR A 1 102 ? 4.493 6.964 1.994 1.00 88.31 102 TYR A O 1
ATOM 814 N N . GLU A 1 103 ? 2.689 8.153 2.619 1.00 92.12 103 GLU A N 1
ATOM 815 C CA . GLU A 1 103 ? 2.420 7.445 3.864 1.00 92.12 103 GLU A CA 1
ATOM 816 C C . GLU A 1 103 ? 0.945 7.029 3.900 1.00 92.12 103 GLU A C 1
ATOM 818 O O . GLU A 1 103 ? 0.059 7.851 3.662 1.00 92.12 103 GLU A O 1
ATOM 823 N N . LEU A 1 104 ? 0.670 5.761 4.198 1.00 93.44 104 LEU A N 1
ATOM 824 C CA . LEU A 1 104 ? -0.686 5.242 4.364 1.00 93.44 104 LEU A CA 1
ATOM 825 C C . LEU A 1 104 ? -0.906 5.024 5.845 1.00 93.44 104 LEU A C 1
ATOM 827 O O . LEU A 1 104 ? -0.137 4.329 6.509 1.00 93.44 104 LEU A O 1
ATOM 831 N N . ARG A 1 105 ? -1.970 5.621 6.356 1.00 94.62 105 ARG A N 1
ATOM 832 C CA . ARG A 1 105 ? -2.352 5.545 7.757 1.00 94.62 105 ARG A CA 1
ATOM 833 C C . ARG A 1 105 ? -3.689 4.860 7.889 1.00 94.62 105 ARG A C 1
ATOM 835 O O . ARG A 1 105 ? -4.599 5.103 7.099 1.00 94.62 105 ARG A O 1
ATOM 842 N N . TYR A 1 106 ? -3.805 4.052 8.927 1.00 94.62 106 TYR A N 1
ATOM 843 C CA . TYR A 1 106 ? -5.048 3.428 9.332 1.00 94.62 106 TYR A CA 1
ATOM 844 C C . TYR A 1 106 ? -5.499 3.975 10.677 1.00 94.62 106 TYR A C 1
ATOM 846 O O . TYR A 1 106 ? -4.700 4.122 11.602 1.00 94.62 106 TYR A O 1
ATOM 854 N N . PHE A 1 107 ? -6.792 4.243 10.780 1.00 94.12 107 PHE A N 1
ATOM 855 C CA . PHE A 1 107 ? -7.479 4.645 11.994 1.00 94.12 107 PHE A CA 1
ATOM 856 C C . PHE A 1 107 ? -8.572 3.617 12.249 1.00 94.12 107 PHE A C 1
ATOM 858 O O . PHE A 1 107 ? -9.424 3.398 11.388 1.00 94.12 107 PHE A O 1
ATOM 865 N N . GLY A 1 108 ? -8.522 2.989 13.421 1.00 90.50 108 GLY A N 1
ATOM 866 C CA . GLY A 1 108 ? -9.516 1.992 13.815 1.00 90.50 108 GLY A CA 1
ATOM 867 C C . GLY A 1 108 ? -10.870 2.615 14.186 1.00 90.50 108 GLY A C 1
ATOM 868 O O . GLY A 1 108 ? -11.026 3.834 14.082 1.00 90.50 108 GLY A O 1
ATOM 869 N N . PRO A 1 109 ? -11.832 1.794 14.634 1.00 87.81 109 PRO A N 1
ATOM 870 C CA . PRO A 1 109 ? -13.223 2.200 14.805 1.00 87.81 109 PRO A CA 1
ATOM 871 C C . PRO A 1 109 ? -13.404 3.267 15.887 1.00 87.81 109 PRO A C 1
ATOM 873 O O . PRO A 1 109 ? -12.577 3.415 16.800 1.00 87.81 109 PRO A O 1
ATOM 876 N N . ASP A 1 110 ? -14.520 3.990 15.801 1.00 76.94 110 ASP A N 1
ATOM 877 C CA . ASP A 1 110 ? -14.858 5.032 16.767 1.00 76.94 110 ASP A CA 1
ATOM 878 C C . ASP A 1 110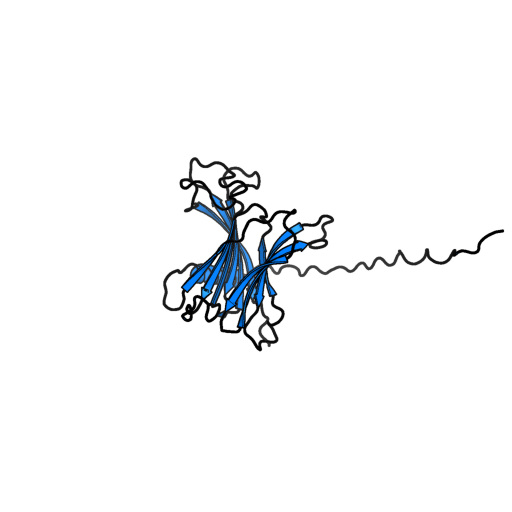 ? -14.923 4.458 18.193 1.00 76.94 110 ASP A C 1
ATOM 880 O O . ASP A 1 110 ? -15.438 3.369 18.443 1.00 76.94 110 ASP A O 1
ATOM 884 N N . GLY A 1 111 ? -14.355 5.189 19.155 1.00 68.00 111 GLY A N 1
ATOM 885 C CA . GLY A 1 111 ? -14.260 4.747 20.551 1.00 68.00 111 GLY A CA 1
ATOM 886 C C . GLY A 1 111 ? -13.041 3.874 20.880 1.00 68.00 111 GLY A C 1
ATOM 887 O O . GLY A 1 111 ? -12.738 3.688 22.061 1.00 68.00 111 GLY A O 1
ATOM 888 N N . SER A 1 112 ? -12.270 3.411 19.889 1.00 76.06 112 SER A N 1
ATOM 889 C CA . SER A 1 112 ? -10.981 2.752 20.138 1.00 76.06 112 SER A CA 1
ATOM 890 C C . SER A 1 112 ? -9.899 3.778 20.489 1.00 76.06 112 SER A C 1
ATOM 892 O O . SER A 1 112 ? -9.325 4.453 19.629 1.00 76.06 112 SER A O 1
ATOM 894 N N . SER A 1 113 ? -9.564 3.888 21.777 1.00 72.12 113 SER A N 1
ATOM 895 C CA . SER A 1 113 ? -8.510 4.802 22.243 1.00 72.12 113 SER A CA 1
ATOM 896 C C . SER A 1 113 ? -7.137 4.473 21.645 1.00 72.12 113 SER A C 1
ATOM 898 O O . SER A 1 113 ? -6.371 5.389 21.342 1.00 72.12 113 SER A O 1
ATOM 900 N N . LEU A 1 114 ? -6.862 3.187 21.403 1.00 73.44 114 LEU A N 1
ATOM 901 C CA . LEU A 1 114 ? -5.597 2.675 20.863 1.00 73.44 114 LEU A CA 1
ATOM 902 C C . LEU A 1 114 ? -5.342 3.117 19.420 1.00 73.44 114 LEU A C 1
ATOM 904 O O . LEU A 1 114 ? -4.197 3.345 19.044 1.00 73.44 114 LEU A O 1
ATOM 908 N N . THR A 1 115 ? -6.398 3.262 18.622 1.00 79.31 115 THR A N 1
ATOM 909 C CA . THR A 1 115 ? -6.285 3.504 17.175 1.00 79.31 115 THR A CA 1
ATOM 910 C C . THR A 1 115 ? -6.840 4.858 16.742 1.00 79.31 115 THR A C 1
ATOM 912 O O . THR A 1 115 ? -6.756 5.203 15.567 1.00 79.31 115 THR A O 1
ATOM 915 N N . SER A 1 116 ? -7.367 5.652 17.680 1.00 77.00 116 SER A N 1
ATOM 916 C CA . SER A 1 116 ? -7.957 6.977 17.427 1.00 77.00 116 SER A CA 1
ATOM 917 C C . SER A 1 116 ? -6.989 7.989 16.803 1.00 77.00 116 SER A C 1
ATOM 919 O O . SER A 1 116 ? -7.398 8.829 16.002 1.00 77.00 116 SER A O 1
ATOM 921 N N . LYS A 1 117 ? -5.695 7.898 17.137 1.00 83.44 117 LYS A N 1
ATOM 922 C CA . LYS A 1 117 ? -4.633 8.746 16.565 1.00 83.44 117 LYS A CA 1
ATOM 923 C C . LYS A 1 117 ? -4.140 8.268 15.198 1.00 83.44 117 LYS A C 1
ATOM 925 O O . LYS A 1 117 ? -3.408 9.001 14.540 1.00 83.44 117 LYS A O 1
ATOM 930 N N . GLY A 1 118 ? -4.557 7.073 14.790 1.00 87.31 118 GLY A N 1
ATOM 931 C CA . GLY A 1 118 ? -4.054 6.380 13.618 1.00 87.31 118 GLY A CA 1
ATOM 932 C C . GLY A 1 118 ? -2.606 5.926 13.763 1.00 87.31 118 GLY A C 1
ATOM 933 O O . GLY A 1 118 ? -1.860 6.383 14.632 1.00 87.31 118 GLY A O 1
ATOM 934 N N . PHE A 1 119 ? -2.212 4.995 12.907 1.00 89.88 119 PHE A N 1
ATOM 935 C CA . PHE A 1 119 ? -0.837 4.528 12.790 1.00 89.88 119 PHE A CA 1
ATOM 936 C C . PHE A 1 119 ? -0.498 4.243 11.331 1.00 89.88 119 PHE A C 1
ATOM 938 O O . PHE A 1 119 ? -1.377 3.993 10.504 1.00 89.88 119 PHE A O 1
ATOM 945 N N . GLN A 1 120 ? 0.791 4.313 11.020 1.00 91.56 120 GLN A N 1
ATOM 946 C CA . GLN A 1 120 ? 1.308 4.054 9.686 1.00 91.56 120 GLN A CA 1
ATOM 947 C C . GLN A 1 120 ? 1.224 2.557 9.358 1.00 91.56 120 GLN A C 1
ATOM 949 O O . GLN A 1 120 ? 1.643 1.711 10.149 1.00 91.56 120 GLN A O 1
ATOM 954 N N . ILE A 1 121 ? 0.698 2.251 8.176 1.00 91.12 121 ILE A N 1
ATOM 955 C CA . ILE A 1 121 ? 0.540 0.901 7.614 1.00 91.12 121 ILE A CA 1
ATOM 956 C C . ILE A 1 121 ? 1.181 0.776 6.222 1.00 91.12 121 ILE A C 1
ATOM 958 O O . ILE A 1 121 ? 0.827 -0.100 5.438 1.00 91.12 121 ILE A O 1
ATOM 962 N N . GLY A 1 122 ? 2.110 1.676 5.904 1.00 88.88 122 GLY A N 1
ATOM 963 C CA . GLY A 1 122 ? 2.971 1.599 4.731 1.00 88.88 122 GLY A CA 1
ATOM 964 C C . GLY A 1 122 ? 3.685 2.917 4.441 1.00 88.88 122 GLY A C 1
ATOM 965 O O . GLY A 1 122 ? 3.266 3.983 4.904 1.00 88.88 122 GLY A O 1
ATOM 966 N N . GLU A 1 123 ? 4.762 2.842 3.666 1.00 89.81 123 GLU A N 1
ATOM 967 C CA . GLU A 1 123 ? 5.431 3.994 3.056 1.00 89.81 123 GLU A CA 1
ATOM 968 C C . GLU A 1 123 ? 5.852 3.653 1.634 1.00 89.81 123 GLU A C 1
ATOM 970 O O . GLU A 1 123 ? 6.327 2.552 1.375 1.00 89.81 123 GLU A O 1
ATOM 975 N N . CYS A 1 124 ? 5.747 4.614 0.718 1.00 83.81 124 CYS A N 1
ATOM 976 C CA . CYS A 1 124 ? 6.293 4.449 -0.622 1.00 83.81 124 CYS A CA 1
ATOM 977 C C . CYS A 1 124 ? 7.146 5.639 -1.044 1.00 83.81 124 CYS A C 1
ATOM 979 O O . CYS A 1 124 ? 6.710 6.791 -1.027 1.00 83.81 124 CYS A O 1
ATOM 981 N N . HIS A 1 125 ? 8.364 5.333 -1.487 1.00 77.25 125 HIS A N 1
ATOM 982 C CA . HIS A 1 125 ? 9.330 6.307 -1.986 1.00 77.25 125 HIS A CA 1
ATOM 983 C C . HIS A 1 125 ? 9.359 6.424 -3.517 1.00 77.25 125 HIS A C 1
ATOM 985 O O . HIS A 1 125 ? 10.095 7.261 -4.039 1.00 77.25 125 HIS A O 1
ATOM 991 N N . PHE A 1 126 ? 8.576 5.624 -4.244 1.00 74.06 126 PHE A N 1
ATOM 992 C CA . PHE A 1 126 ? 8.464 5.726 -5.697 1.00 74.06 126 PHE A CA 1
ATOM 993 C C . PHE A 1 126 ? 7.564 6.910 -6.068 1.00 74.06 126 PHE A C 1
ATOM 995 O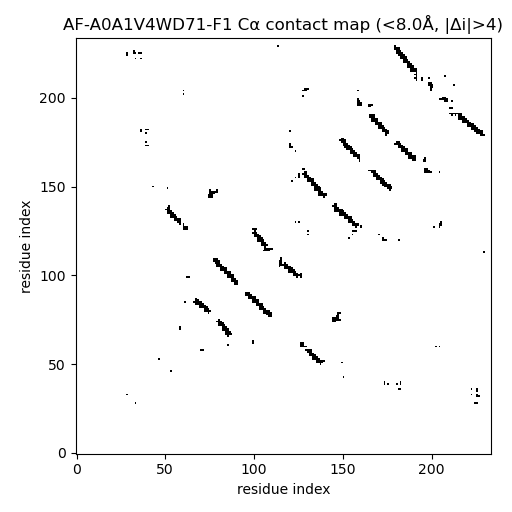 O . PHE A 1 126 ? 6.390 6.750 -6.396 1.00 74.06 126 PHE A O 1
ATOM 1002 N N . SER A 1 127 ? 8.119 8.122 -5.993 1.00 68.88 127 SER A N 1
ATOM 1003 C CA . SER A 1 127 ? 7.428 9.364 -6.376 1.00 68.88 127 SER A CA 1
ATOM 1004 C C . SER A 1 127 ? 6.987 9.366 -7.844 1.00 68.88 127 SER A C 1
ATOM 1006 O O . SER A 1 127 ? 5.979 9.975 -8.188 1.00 68.88 127 SER A O 1
ATOM 1008 N N . GLY A 1 128 ? 7.728 8.655 -8.696 1.00 67.12 128 GLY A N 1
ATOM 1009 C CA . GLY A 1 128 ? 7.377 8.341 -10.078 1.00 67.12 128 GLY A CA 1
ATOM 1010 C C . GLY A 1 128 ? 7.120 6.851 -10.284 1.00 67.12 128 GLY A C 1
ATOM 1011 O O . GLY A 1 128 ? 7.578 6.311 -11.281 1.00 67.12 128 GLY A O 1
ATOM 1012 N N . GLY A 1 129 ? 6.483 6.178 -9.326 1.00 75.12 129 GLY A N 1
ATOM 1013 C CA . GLY A 1 129 ? 6.018 4.801 -9.480 1.00 75.12 129 GLY A CA 1
ATOM 1014 C C . GLY A 1 129 ? 4.502 4.698 -9.366 1.00 75.12 129 GLY A C 1
ATOM 1015 O O . GLY A 1 129 ? 3.828 5.628 -8.910 1.00 75.12 129 GLY A O 1
ATOM 1016 N N . CYS A 1 130 ? 3.960 3.546 -9.749 1.00 81.19 130 CYS A N 1
ATOM 1017 C CA . CYS A 1 130 ? 2.540 3.282 -9.618 1.00 81.19 130 CYS A CA 1
ATOM 1018 C C . CYS A 1 130 ? 2.206 2.780 -8.219 1.00 81.19 130 CYS A C 1
ATOM 1020 O O . CYS A 1 130 ? 2.730 1.767 -7.758 1.00 81.19 130 CYS A O 1
ATOM 1022 N N . ASN A 1 131 ? 1.289 3.479 -7.569 1.00 84.44 131 ASN A N 1
ATOM 1023 C CA . ASN A 1 131 ? 0.899 3.251 -6.192 1.00 84.44 131 ASN A CA 1
ATOM 1024 C C . ASN A 1 131 ? -0.606 2.989 -6.153 1.00 84.44 131 ASN A C 1
ATOM 1026 O O . ASN A 1 131 ? -1.412 3.805 -6.608 1.00 84.44 131 ASN A O 1
ATOM 1030 N N . SER A 1 132 ? -0.991 1.838 -5.614 1.00 86.88 132 SER A N 1
ATOM 1031 C CA . SER A 1 132 ? -2.393 1.456 -5.485 1.00 86.88 132 SER A CA 1
ATOM 1032 C C . SER A 1 132 ? -2.664 0.882 -4.108 1.00 86.88 132 SER A C 1
ATOM 1034 O O . SER A 1 132 ? -1.929 0.023 -3.620 1.00 86.88 132 SER A O 1
ATOM 1036 N N . VAL A 1 133 ? -3.733 1.365 -3.484 1.00 89.62 133 VAL A N 1
ATOM 1037 C CA . VAL A 1 133 ? -4.222 0.857 -2.208 1.00 89.62 133 VAL A CA 1
ATOM 1038 C C . VAL A 1 133 ? -5.470 0.037 -2.485 1.00 89.62 133 VAL A C 1
ATOM 1040 O O . VAL A 1 133 ? -6.490 0.570 -2.921 1.00 89.62 133 VAL A O 1
ATOM 1043 N N . ARG A 1 134 ? -5.403 -1.268 -2.242 1.00 90.62 134 ARG A N 1
ATOM 1044 C CA . ARG A 1 134 ? -6.557 -2.162 -2.283 1.00 90.62 134 ARG A CA 1
ATOM 1045 C C . ARG A 1 134 ? -7.030 -2.431 -0.868 1.00 90.62 134 ARG A C 1
ATOM 1047 O O . ARG A 1 134 ? -6.224 -2.665 0.023 1.00 90.62 134 ARG A O 1
ATOM 1054 N N . TYR A 1 135 ? -8.332 -2.439 -0.650 1.00 91.06 135 TYR A N 1
ATOM 1055 C CA . TYR A 1 135 ? -8.896 -2.760 0.653 1.00 91.06 135 TYR A CA 1
ATOM 1056 C C . TYR A 1 135 ? -10.048 -3.743 0.524 1.00 91.06 135 TYR A C 1
ATOM 1058 O O . TYR A 1 135 ? -10.834 -3.684 -0.424 1.00 91.06 135 TYR A O 1
ATOM 1066 N N . ARG A 1 136 ? -10.129 -4.659 1.486 1.00 89.81 136 ARG A N 1
ATOM 1067 C CA . ARG A 1 136 ? -11.209 -5.633 1.618 1.00 89.81 136 ARG A CA 1
ATOM 1068 C C . ARG A 1 136 ? -12.196 -5.143 2.660 1.00 89.81 136 ARG A C 1
ATOM 1070 O O . ARG A 1 136 ? -11.789 -4.700 3.731 1.00 89.81 136 ARG A O 1
ATOM 1077 N N . THR A 1 137 ? -13.478 -5.269 2.362 1.00 88.44 137 THR A N 1
ATOM 1078 C CA . THR A 1 137 ? -14.579 -4.890 3.257 1.00 88.44 137 THR A CA 1
ATOM 1079 C C . THR A 1 137 ? -15.517 -6.075 3.444 1.00 88.44 137 THR A C 1
ATOM 1081 O O . THR A 1 137 ? -15.589 -6.922 2.554 1.00 88.44 137 THR A O 1
ATOM 1084 N N . SER A 1 138 ? -16.264 -6.141 4.547 1.00 84.88 138 SER A N 1
ATOM 1085 C CA . SER A 1 138 ? -17.331 -7.144 4.730 1.00 84.88 138 SER A CA 1
ATOM 1086 C C . SER A 1 138 ? -18.548 -6.909 3.817 1.00 84.88 138 SER A C 1
ATOM 1088 O O . SER A 1 138 ? -19.425 -7.760 3.713 1.00 84.88 138 SER A O 1
ATOM 1090 N N . GLY A 1 139 ? -18.588 -5.775 3.109 1.00 73.56 139 GLY A N 1
ATOM 1091 C CA . GLY A 1 139 ? -19.611 -5.401 2.134 1.00 73.56 139 GLY A CA 1
ATOM 1092 C C . GLY A 1 139 ? -19.746 -3.880 2.005 1.00 73.56 139 GLY A C 1
ATOM 1093 O O . GLY A 1 139 ? -19.338 -3.125 2.894 1.00 73.56 139 GLY A O 1
ATOM 1094 N N . SER A 1 140 ? -20.345 -3.421 0.901 1.00 62.31 140 SER A N 1
ATOM 1095 C CA . SER A 1 140 ? -20.736 -2.020 0.728 1.00 62.31 140 SER A CA 1
ATOM 1096 C C . SER A 1 140 ? -22.150 -1.820 1.271 1.00 62.31 140 SER A C 1
ATOM 1098 O O . SER A 1 140 ? -23.124 -2.410 0.802 1.00 62.31 140 SER A O 1
ATOM 1100 N N . GLY A 1 141 ? -22.288 -0.996 2.304 1.00 56.47 141 GLY A N 1
ATOM 1101 C CA . GLY A 1 141 ? -23.589 -0.731 2.901 1.00 56.47 141 GLY A CA 1
ATOM 1102 C C . GLY A 1 141 ? -24.396 0.242 2.046 1.00 56.47 141 GLY A C 1
ATOM 1103 O O . GLY A 1 141 ? -24.442 1.412 2.402 1.00 56.47 141 GLY A O 1
ATOM 1104 N N . GLY A 1 142 ? -25.016 -0.215 0.954 1.00 56.53 142 GLY A N 1
ATOM 1105 C CA . GLY A 1 142 ? -26.042 0.491 0.158 1.00 56.53 142 GLY A CA 1
ATOM 1106 C C . GLY A 1 142 ? -25.620 1.769 -0.594 1.00 56.53 142 GLY A C 1
ATOM 1107 O O . GLY A 1 142 ? -26.118 2.014 -1.684 1.00 56.53 142 GLY A O 1
ATOM 1108 N N . GLU A 1 143 ? -24.677 2.550 -0.065 1.00 62.00 143 GLU A N 1
ATOM 1109 C CA . GLU A 1 143 ? -24.262 3.874 -0.562 1.00 62.00 143 GLU A CA 1
ATOM 1110 C C . GLU A 1 143 ? -22.802 3.894 -1.057 1.00 62.00 143 GLU A C 1
ATOM 1112 O O . GLU A 1 143 ? -22.171 4.941 -1.138 1.00 62.00 143 GLU A O 1
ATOM 1117 N N . GLY A 1 144 ? -22.209 2.727 -1.333 1.00 72.44 144 GLY A N 1
ATOM 1118 C CA . GLY A 1 144 ? -20.805 2.625 -1.760 1.00 72.44 144 GLY A CA 1
ATOM 1119 C C . GLY A 1 144 ? -19.771 2.859 -0.648 1.00 72.44 144 GLY A C 1
ATOM 1120 O O . GLY A 1 144 ? -18.582 2.659 -0.876 1.00 72.44 144 GLY A O 1
ATOM 1121 N N . MET A 1 145 ? -20.208 3.215 0.564 1.00 85.75 145 MET A N 1
ATOM 1122 C CA . MET A 1 145 ? -19.355 3.300 1.749 1.00 85.75 145 MET A CA 1
ATOM 1123 C C . MET A 1 145 ? -19.095 1.897 2.341 1.00 85.75 145 MET A C 1
ATOM 1125 O O . MET A 1 145 ? -20.059 1.153 2.572 1.00 85.75 145 MET A O 1
ATOM 1129 N N . PRO A 1 146 ? -17.829 1.532 2.618 1.00 88.25 146 PRO A N 1
ATOM 1130 C CA . PRO A 1 146 ? -17.474 0.324 3.363 1.00 88.25 146 PRO A CA 1
ATOM 1131 C C . PRO A 1 146 ? -18.170 0.239 4.722 1.00 88.25 146 PRO A C 1
ATOM 1133 O O . PRO A 1 146 ? -18.284 1.244 5.424 1.00 88.25 146 PRO A O 1
ATOM 1136 N N . ASN A 1 147 ? -18.588 -0.958 5.135 1.00 89.06 147 ASN A N 1
ATOM 1137 C CA . ASN A 1 147 ? -19.029 -1.167 6.517 1.00 89.06 147 ASN A CA 1
ATOM 1138 C C . ASN A 1 147 ? -17.845 -1.095 7.491 1.00 89.06 147 ASN A C 1
ATOM 1140 O O . ASN A 1 147 ? -17.891 -0.326 8.447 1.00 89.06 147 ASN A O 1
ATOM 1144 N N . GLU A 1 148 ? -16.787 -1.849 7.195 1.00 90.56 148 GLU A N 1
ATOM 1145 C CA . GLU A 1 148 ? -15.536 -1.930 7.954 1.00 90.56 148 GLU A CA 1
ATOM 1146 C C . GLU A 1 148 ? -14.393 -2.387 7.032 1.00 90.56 148 GLU A C 1
ATOM 1148 O O . GLU A 1 148 ? -14.646 -2.883 5.921 1.00 90.56 148 GLU A O 1
ATOM 1153 N N . PHE A 1 149 ? -13.147 -2.241 7.478 1.00 92.00 149 PHE A N 1
ATOM 1154 C CA . PHE A 1 149 ? -11.980 -2.768 6.770 1.00 92.00 149 PHE A CA 1
ATOM 1155 C C . PHE A 1 149 ? -11.549 -4.118 7.345 1.00 92.00 149 PHE A C 1
ATOM 1157 O O . PHE A 1 149 ? -11.291 -4.257 8.533 1.00 92.00 149 PHE A O 1
ATOM 1164 N N . LEU A 1 150 ? -11.406 -5.114 6.474 1.00 90.56 150 LEU A N 1
ATOM 1165 C CA . L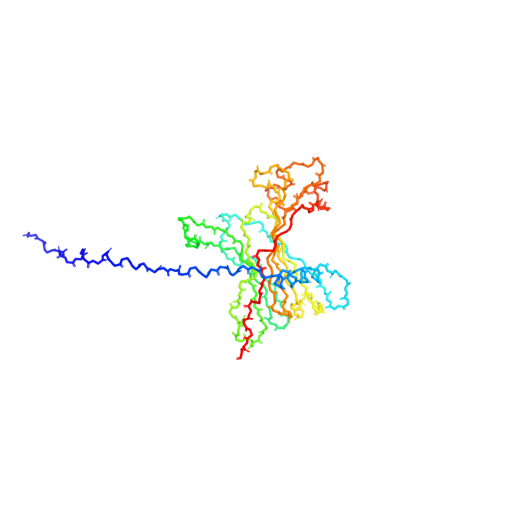EU A 1 150 ? -10.927 -6.450 6.836 1.00 90.56 150 LEU A CA 1
ATOM 1166 C C . LEU A 1 150 ? -9.434 -6.620 6.532 1.00 90.56 150 LEU A C 1
ATOM 1168 O O . LEU A 1 150 ? -8.708 -7.274 7.277 1.00 90.56 150 LEU A O 1
ATOM 1172 N N . ALA A 1 151 ? -8.970 -6.032 5.430 1.00 90.94 151 ALA A N 1
ATOM 1173 C CA . ALA A 1 151 ? -7.573 -6.073 5.018 1.00 90.94 151 ALA A CA 1
ATOM 1174 C C . ALA A 1 151 ? -7.225 -4.860 4.154 1.00 90.94 151 ALA A C 1
ATOM 1176 O O . ALA A 1 151 ? -8.079 -4.352 3.424 1.00 90.94 151 ALA A O 1
ATOM 1177 N N . LEU A 1 152 ? -5.968 -4.431 4.208 1.00 92.75 152 LEU A N 1
ATOM 1178 C CA . LEU A 1 152 ? -5.425 -3.306 3.451 1.00 92.75 152 LEU A CA 1
ATOM 1179 C C . LEU A 1 152 ? -4.138 -3.737 2.759 1.00 92.75 152 LEU A C 1
ATOM 1181 O O . LEU A 1 152 ? -3.246 -4.291 3.393 1.00 92.75 152 LEU A O 1
ATOM 1185 N N . HIS A 1 153 ? -4.056 -3.505 1.458 1.00 91.69 153 HIS A N 1
ATOM 1186 C CA . HIS A 1 153 ? -2.902 -3.780 0.617 1.00 91.69 153 HIS A CA 1
ATOM 1187 C C . HIS A 1 153 ? -2.455 -2.483 -0.006 1.00 91.69 153 HIS A C 1
ATOM 1189 O O . HIS A 1 153 ? -3.253 -1.804 -0.644 1.00 91.69 153 HIS A O 1
ATOM 11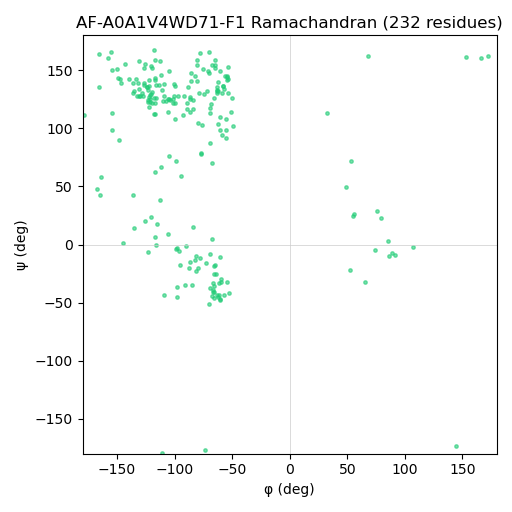95 N N . TRP A 1 154 ? -1.180 -2.178 0.092 1.00 92.25 154 TRP A N 1
ATOM 1196 C CA . TRP A 1 154 ? -0.582 -1.143 -0.717 1.00 92.25 154 TRP A CA 1
ATOM 1197 C C . TRP A 1 154 ? 0.481 -1.760 -1.600 1.00 92.25 154 TRP A C 1
ATOM 1199 O O . TRP A 1 154 ? 1.509 -2.224 -1.117 1.00 92.25 154 TRP A O 1
ATOM 1209 N N . ASP A 1 155 ? 0.204 -1.752 -2.896 1.00 89.12 155 ASP A N 1
ATOM 1210 C CA . ASP A 1 155 ? 1.106 -2.186 -3.946 1.00 89.12 155 ASP A CA 1
ATOM 1211 C C . ASP A 1 155 ? 1.776 -0.972 -4.589 1.00 89.12 155 ASP A C 1
ATOM 1213 O O . ASP A 1 155 ? 1.100 -0.086 -5.123 1.00 89.12 155 ASP A O 1
ATOM 1217 N N . SER A 1 156 ? 3.105 -0.954 -4.536 1.00 88.38 156 SER A N 1
ATOM 1218 C CA . SER A 1 156 ? 3.952 0.091 -5.106 1.00 88.38 156 SER A CA 1
ATOM 1219 C C . SER A 1 156 ? 4.914 -0.512 -6.116 1.00 88.38 156 SER A C 1
ATOM 1221 O O . SER A 1 156 ? 5.666 -1.419 -5.770 1.00 88.38 156 SER A O 1
ATOM 1223 N N . TRP A 1 157 ? 4.912 0.003 -7.338 1.00 86.75 157 TRP A N 1
ATOM 1224 C CA . TRP A 1 157 ? 5.743 -0.468 -8.443 1.00 86.75 157 TRP A CA 1
ATOM 1225 C C . TRP A 1 157 ? 6.588 0.672 -8.999 1.00 86.75 157 TRP A C 1
ATOM 1227 O O . TRP A 1 157 ? 6.061 1.755 -9.243 1.00 86.75 157 TRP A O 1
ATOM 1237 N N . ASP A 1 158 ? 7.868 0.433 -9.254 1.00 82.50 158 ASP A N 1
ATOM 1238 C CA . ASP A 1 158 ? 8.784 1.436 -9.820 1.00 82.50 158 ASP A CA 1
ATOM 1239 C C . ASP A 1 158 ? 8.781 1.498 -11.360 1.00 82.50 158 ASP A C 1
ATOM 1241 O O . ASP A 1 158 ? 9.281 2.458 -11.944 1.00 82.50 158 ASP A O 1
ATOM 1245 N N . TYR A 1 159 ? 8.222 0.471 -12.012 1.00 78.31 159 TYR A N 1
ATOM 1246 C CA . TYR A 1 159 ? 8.136 0.326 -13.466 1.00 78.31 159 TYR A CA 1
ATOM 1247 C C . TYR A 1 159 ? 9.497 0.409 -14.204 1.00 78.31 159 TYR A C 1
ATOM 1249 O O . TYR A 1 159 ? 9.541 0.717 -15.401 1.00 78.31 159 TYR A O 1
ATOM 1257 N N . GLY A 1 160 ? 10.596 0.060 -13.514 1.00 73.12 160 GLY A N 1
ATOM 1258 C CA . GLY A 1 160 ? 11.955 -0.015 -14.070 1.00 73.12 160 GLY A CA 1
ATOM 1259 C C . GLY A 1 160 ? 12.658 1.339 -14.201 1.00 73.12 160 GLY A C 1
ATOM 1260 O O . GLY A 1 160 ? 13.544 1.511 -15.033 1.00 73.12 160 GLY A O 1
ATOM 1261 N N . ASN A 1 161 ? 12.239 2.339 -13.424 1.00 68.12 161 ASN A N 1
ATOM 1262 C CA . ASN A 1 161 ? 12.832 3.680 -13.432 1.00 68.12 161 ASN A CA 1
ATOM 1263 C C . ASN A 1 161 ? 14.087 3.804 -12.534 1.00 68.12 161 ASN A C 1
ATOM 1265 O O . ASN A 1 161 ? 14.504 4.908 -12.185 1.00 68.12 161 ASN A O 1
ATOM 1269 N N . ASP A 1 162 ? 14.673 2.685 -12.111 1.00 61.53 162 ASP A N 1
ATOM 1270 C CA . ASP A 1 162 ? 15.837 2.618 -11.219 1.00 61.53 162 ASP A CA 1
ATOM 1271 C C . ASP A 1 162 ? 17.179 2.467 -11.963 1.00 61.53 162 ASP A C 1
ATOM 1273 O O . ASP A 1 162 ? 18.240 2.587 -11.348 1.00 61.53 162 ASP A O 1
ATOM 1277 N N . GLY A 1 163 ? 17.142 2.294 -13.289 1.00 55.78 163 GLY A N 1
ATOM 1278 C CA . GLY A 1 163 ? 18.327 2.173 -14.143 1.00 55.78 163 GLY A CA 1
ATOM 1279 C C . GLY A 1 163 ? 18.895 0.755 -14.241 1.00 55.78 163 GLY A C 1
ATOM 1280 O O . GLY A 1 163 ? 19.907 0.569 -14.916 1.00 55.78 163 GLY A O 1
ATOM 1281 N N . GLU A 1 164 ? 18.251 -0.236 -13.620 1.00 59.44 164 GLU A N 1
ATOM 1282 C CA . GLU A 1 164 ? 18.609 -1.647 -13.754 1.00 59.44 164 GLU A CA 1
ATOM 1283 C C . GLU A 1 164 ? 17.859 -2.266 -14.947 1.00 59.44 164 GLU A C 1
ATOM 1285 O O . GLU A 1 164 ? 16.628 -2.263 -15.037 1.00 59.44 164 GLU A O 1
ATOM 1290 N N . GLU A 1 165 ? 18.597 -2.809 -15.919 1.00 57.69 165 GLU A N 1
ATOM 1291 C CA . GLU A 1 165 ? 17.977 -3.406 -17.100 1.00 57.69 165 GLU A CA 1
ATOM 1292 C C . GLU A 1 165 ? 17.222 -4.694 -16.739 1.00 57.69 165 GLU A C 1
ATOM 1294 O O . GLU A 1 165 ? 17.805 -5.690 -16.308 1.00 57.69 165 GLU A O 1
ATOM 1299 N N . GLY A 1 166 ? 15.916 -4.719 -17.019 1.00 61.06 166 GLY A N 1
ATOM 1300 C CA . GLY A 1 166 ? 15.164 -5.976 -17.095 1.00 61.06 166 GLY A CA 1
ATOM 1301 C C . GLY A 1 166 ? 14.203 -6.270 -15.951 1.00 61.06 166 GLY A C 1
ATOM 1302 O O . GLY A 1 166 ? 13.515 -7.295 -16.032 1.00 61.06 166 GLY A O 1
ATOM 1303 N N . TYR A 1 167 ? 14.120 -5.415 -14.928 1.00 80.69 167 TYR A N 1
ATOM 1304 C CA . TYR A 1 167 ? 13.347 -5.726 -13.727 1.00 80.69 167 TYR A CA 1
ATOM 1305 C C . TYR A 1 167 ? 12.385 -4.618 -13.287 1.00 80.69 167 TYR A C 1
ATOM 1307 O O . TYR A 1 167 ? 12.512 -3.464 -13.678 1.00 80.69 167 TYR A O 1
ATOM 1315 N N . LEU A 1 168 ? 11.371 -5.026 -12.525 1.00 85.12 168 LEU A N 1
ATOM 1316 C CA . LEU A 1 168 ? 10.420 -4.169 -11.830 1.00 85.12 168 LEU A CA 1
ATOM 1317 C C . LEU A 1 168 ? 10.498 -4.501 -10.342 1.00 85.12 168 LEU A C 1
ATOM 1319 O O . LEU A 1 168 ? 10.328 -5.670 -9.965 1.00 85.12 168 LEU A O 1
ATOM 1323 N N . ASP A 1 169 ? 10.703 -3.491 -9.509 1.00 86.81 169 ASP A N 1
ATOM 1324 C CA . ASP A 1 169 ? 10.583 -3.611 -8.065 1.00 86.81 169 ASP A CA 1
ATOM 1325 C C . ASP A 1 169 ? 9.127 -3.373 -7.653 1.00 86.81 169 ASP A C 1
ATOM 1327 O O . ASP A 1 169 ? 8.522 -2.334 -7.931 1.00 86.81 169 ASP A O 1
ATOM 1331 N N . ARG A 1 170 ? 8.570 -4.346 -6.931 1.00 88.31 170 ARG A N 1
ATOM 1332 C CA . ARG A 1 170 ? 7.299 -4.223 -6.216 1.00 88.31 170 ARG A CA 1
ATOM 1333 C C . ARG A 1 170 ? 7.580 -4.188 -4.725 1.00 88.31 170 ARG A C 1
ATOM 1335 O O . ARG A 1 170 ? 8.201 -5.109 -4.196 1.00 88.31 170 ARG A O 1
ATOM 1342 N N . ILE A 1 171 ? 7.061 -3.185 -4.034 1.00 90.56 171 ILE A N 1
ATOM 1343 C CA . ILE A 1 171 ? 6.955 -3.188 -2.575 1.00 90.56 171 ILE A CA 1
ATOM 1344 C C . ILE A 1 171 ? 5.479 -3.317 -2.231 1.00 90.56 171 ILE A C 1
ATOM 1346 O O . ILE A 1 171 ? 4.656 -2.516 -2.680 1.00 90.56 171 ILE A O 1
ATOM 1350 N N . GLN A 1 172 ? 5.153 -4.343 -1.454 1.00 92.12 172 GLN A N 1
ATOM 1351 C CA . GLN A 1 172 ? 3.806 -4.597 -0.985 1.00 92.12 172 GLN A CA 1
ATOM 1352 C C . GLN A 1 172 ? 3.745 -4.488 0.534 1.00 92.12 172 GLN A C 1
ATOM 1354 O O . GLN A 1 172 ? 4.470 -5.180 1.248 1.00 92.12 172 GLN A O 1
ATOM 1359 N N . HIS A 1 173 ? 2.830 -3.655 1.015 1.00 94.12 173 HIS A N 1
ATOM 1360 C CA . HIS A 1 173 ? 2.437 -3.591 2.416 1.00 94.12 173 HIS A CA 1
ATOM 1361 C C . HIS A 1 173 ? 1.076 -4.263 2.566 1.00 94.12 173 HIS A C 1
ATOM 1363 O O . HIS A 1 173 ? 0.131 -3.881 1.879 1.00 94.12 173 HIS A O 1
ATOM 1369 N N . VAL A 1 174 ? 0.957 -5.248 3.452 1.00 93.06 174 VAL A N 1
ATOM 1370 C CA . VAL A 1 174 ? -0.315 -5.918 3.752 1.00 93.06 174 VAL A CA 1
ATOM 1371 C C . VAL A 1 174 ? -0.603 -5.797 5.235 1.00 93.06 174 VAL A C 1
ATOM 1373 O O . VAL A 1 174 ? 0.201 -6.222 6.058 1.00 93.06 174 VAL A O 1
ATOM 1376 N N . TYR A 1 175 ? -1.765 -5.251 5.574 1.00 92.94 175 TYR A N 1
ATOM 1377 C CA . TYR A 1 175 ? -2.299 -5.236 6.928 1.00 92.94 175 TYR A CA 1
ATOM 1378 C C . TYR A 1 175 ? -3.605 -6.028 6.981 1.00 92.94 175 TYR A C 1
ATOM 1380 O O . TYR A 1 175 ? -4.617 -5.622 6.409 1.00 92.94 175 TYR A O 1
ATOM 1388 N N . ASP A 1 176 ? -3.577 -7.164 7.673 1.00 91.19 176 ASP A N 1
ATOM 1389 C CA . ASP A 1 176 ? -4.766 -7.905 8.082 1.00 91.19 176 ASP A CA 1
ATOM 1390 C C . ASP A 1 176 ? -5.332 -7.222 9.329 1.00 91.19 176 ASP A C 1
ATOM 1392 O O . ASP A 1 176 ? -4.768 -7.332 10.422 1.00 91.19 176 ASP A O 1
ATOM 1396 N N . VAL A 1 177 ? -6.429 -6.486 9.150 1.00 89.75 177 VAL A N 1
ATOM 1397 C CA . VAL A 1 177 ? -7.068 -5.721 10.227 1.00 89.75 177 VAL A CA 1
ATOM 1398 C C . VAL A 1 177 ? -7.640 -6.677 11.271 1.00 89.75 177 VAL A C 1
ATOM 1400 O O . VAL A 1 177 ? -7.473 -6.460 12.469 1.00 89.75 177 VAL A O 1
ATOM 1403 N N . THR A 1 178 ? -8.244 -7.780 10.820 1.00 86.50 178 THR A N 1
ATOM 1404 C CA . THR A 1 178 ? -8.935 -8.748 11.686 1.00 86.50 178 THR A CA 1
ATOM 1405 C C . THR A 1 178 ? -7.988 -9.469 12.638 1.00 86.50 178 THR A C 1
ATOM 1407 O O . THR A 1 178 ? -8.339 -9.744 13.785 1.00 86.50 178 THR A O 1
ATOM 1410 N N . ARG A 1 179 ? -6.766 -9.750 12.180 1.00 86.81 179 ARG A N 1
ATOM 1411 C CA . ARG A 1 179 ? -5.710 -10.392 12.978 1.00 86.81 179 ARG A CA 1
ATOM 1412 C C . ARG A 1 179 ? -4.715 -9.399 13.552 1.00 86.81 179 ARG A C 1
ATOM 1414 O O . ARG A 1 179 ? -3.805 -9.809 14.268 1.00 86.81 179 ARG A O 1
ATOM 1421 N N . ASN A 1 180 ? -4.857 -8.120 13.207 1.00 89.00 180 ASN A N 1
ATOM 1422 C CA . ASN A 1 180 ? -3.900 -7.074 13.524 1.00 89.00 180 ASN A CA 1
ATOM 1423 C C . ASN A 1 180 ? -2.459 -7.495 13.159 1.00 89.00 180 ASN A C 1
ATOM 1425 O O . ASN A 1 180 ? -1.531 -7.394 13.958 1.00 89.00 180 ASN A O 1
ATOM 1429 N N . TRP A 1 181 ? -2.269 -7.985 11.934 1.00 90.19 181 TRP A N 1
ATOM 1430 C CA . TRP A 1 181 ? -0.980 -8.491 11.464 1.00 90.19 181 TRP A CA 1
ATOM 1431 C C . TRP A 1 181 ? -0.521 -7.760 10.214 1.00 90.19 181 TRP A C 1
ATOM 1433 O O . TRP A 1 181 ? -1.285 -7.604 9.265 1.00 90.19 181 TRP A O 1
ATOM 1443 N N . TYR A 1 182 ? 0.735 -7.335 10.200 1.00 92.00 182 TYR A N 1
ATOM 1444 C CA . TYR A 1 182 ? 1.316 -6.550 9.125 1.00 92.00 182 TYR A CA 1
ATOM 1445 C C . TYR A 1 182 ? 2.532 -7.225 8.523 1.00 92.00 182 TYR A C 1
ATOM 1447 O O . TYR A 1 182 ? 3.336 -7.830 9.232 1.00 92.00 182 TYR A O 1
ATOM 1455 N N . VAL A 1 183 ? 2.646 -7.098 7.206 1.00 92.88 183 VAL A N 1
ATOM 1456 C CA . VAL A 1 183 ? 3.688 -7.702 6.388 1.00 92.88 183 VAL A CA 1
ATOM 1457 C C . VAL A 1 183 ? 4.188 -6.679 5.381 1.00 92.88 183 VAL A C 1
ATOM 1459 O O . VAL A 1 183 ? 3.390 -5.982 4.752 1.00 92.88 183 VAL A O 1
ATOM 1462 N N . VAL A 1 184 ? 5.502 -6.649 5.182 1.00 93.31 184 VAL A N 1
ATOM 1463 C CA . VAL A 1 184 ? 6.133 -5.973 4.047 1.00 93.31 184 VAL A CA 1
ATOM 1464 C C . VAL A 1 184 ? 6.862 -7.010 3.216 1.00 93.31 184 VAL A C 1
ATOM 1466 O O . VAL A 1 184 ? 7.704 -7.743 3.737 1.00 93.31 184 VAL A O 1
ATOM 1469 N N . ALA A 1 185 ? 6.563 -7.052 1.925 1.00 91.88 185 ALA A N 1
ATOM 1470 C CA . ALA A 1 185 ? 7.243 -7.899 0.960 1.00 91.88 185 ALA A CA 1
ATOM 1471 C C . ALA A 1 185 ? 7.847 -7.047 -0.158 1.00 91.88 185 ALA A C 1
ATOM 1473 O O . ALA A 1 185 ? 7.204 -6.135 -0.681 1.00 91.88 185 ALA A O 1
ATOM 1474 N N . LYS A 1 186 ? 9.085 -7.360 -0.537 1.00 90.69 186 LYS A N 1
ATOM 1475 C CA . LYS A 1 186 ? 9.730 -6.847 -1.742 1.00 90.69 186 LYS A CA 1
ATOM 1476 C C . LYS A 1 186 ? 9.815 -7.969 -2.765 1.00 90.69 186 LYS A C 1
ATOM 1478 O O . LYS A 1 186 ? 10.397 -9.018 -2.495 1.00 90.69 186 LYS A O 1
ATOM 1483 N N . GLY A 1 187 ? 9.262 -7.735 -3.946 1.00 89.25 187 GLY A N 1
ATOM 1484 C CA . GLY A 1 187 ? 9.350 -8.651 -5.072 1.00 89.25 187 GLY A CA 1
ATOM 1485 C C . GLY A 1 187 ? 10.116 -8.032 -6.232 1.00 89.25 187 GLY A C 1
ATOM 1486 O O . GLY A 1 187 ? 9.892 -6.876 -6.577 1.00 89.25 187 GLY A O 1
ATOM 1487 N N . LEU A 1 188 ? 10.987 -8.829 -6.843 1.00 87.94 188 LEU A N 1
ATOM 1488 C CA . LEU A 1 188 ? 11.663 -8.524 -8.095 1.00 87.94 188 LEU A CA 1
ATOM 1489 C C . LEU A 1 188 ? 10.964 -9.276 -9.223 1.00 87.94 188 LEU A C 1
ATOM 1491 O O . LEU A 1 188 ? 10.882 -10.512 -9.204 1.00 87.94 188 LEU A O 1
ATOM 1495 N N . TYR A 1 189 ? 10.486 -8.540 -10.217 1.00 88.12 189 TYR A N 1
ATOM 1496 C CA . TYR A 1 189 ? 9.737 -9.082 -11.343 1.00 88.12 189 TYR A CA 1
ATOM 1497 C C . TYR A 1 189 ? 10.453 -8.806 -12.656 1.00 88.12 189 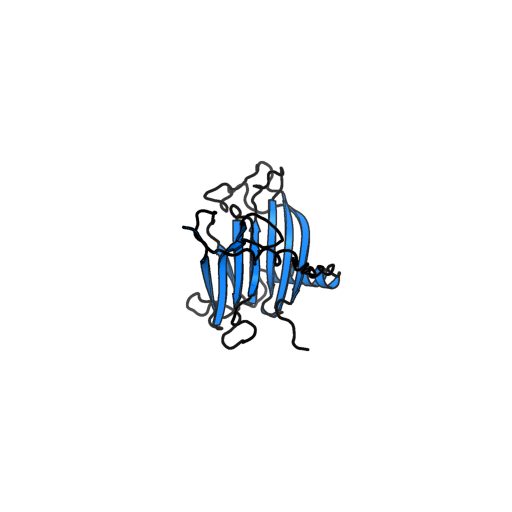TYR A C 1
ATOM 1499 O O . TYR A 1 189 ? 11.141 -7.807 -12.802 1.00 88.12 189 TYR A O 1
ATOM 1507 N N . ARG A 1 190 ? 10.250 -9.677 -13.641 1.00 85.44 190 ARG A N 1
ATOM 1508 C CA . ARG A 1 190 ? 10.635 -9.446 -15.033 1.00 85.44 190 ARG A CA 1
ATOM 1509 C C . ARG A 1 190 ? 9.409 -9.013 -15.829 1.00 85.44 190 ARG A C 1
ATOM 1511 O O . ARG A 1 190 ? 8.392 -9.714 -15.808 1.00 85.44 190 ARG A O 1
ATOM 1518 N N . TYR A 1 191 ? 9.521 -7.896 -16.539 1.00 83.50 191 TYR A N 1
ATOM 1519 C CA . TYR A 1 191 ? 8.488 -7.432 -17.467 1.00 83.50 191 TYR A CA 1
ATOM 1520 C C . TYR A 1 191 ? 8.412 -8.338 -18.726 1.00 83.50 191 TYR A C 1
ATOM 1522 O O . TYR A 1 191 ? 9.321 -9.150 -18.957 1.00 83.50 191 TYR A O 1
ATOM 1530 N N . PRO A 1 192 ? 7.340 -8.254 -19.542 1.00 82.88 192 PRO A N 1
ATOM 1531 C CA . PRO A 1 192 ? 7.162 -9.095 -20.730 1.00 82.88 192 PRO A CA 1
ATOM 1532 C C . PRO A 1 192 ? 8.274 -8.919 -21.778 1.00 82.88 192 PRO A C 1
ATOM 1534 O O . PRO A 1 192 ? 8.849 -7.844 -21.928 1.00 82.88 19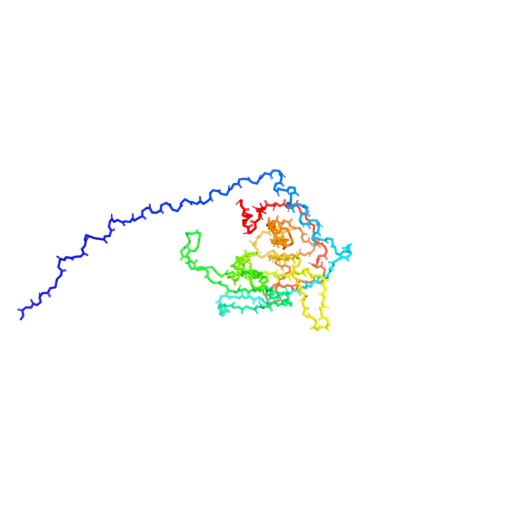2 PRO A O 1
ATOM 1537 N N . GLN A 1 193 ? 8.596 -9.975 -22.534 1.00 81.75 193 GLN A N 1
ATOM 1538 C CA . GLN A 1 193 ? 9.624 -9.880 -23.581 1.00 81.75 193 GLN A CA 1
ATOM 1539 C C . GLN A 1 193 ? 9.275 -8.796 -24.612 1.00 81.75 193 GLN A C 1
ATOM 1541 O O . GLN A 1 193 ? 8.142 -8.728 -25.076 1.00 81.75 193 GLN A O 1
ATOM 1546 N N . GLY A 1 194 ? 10.266 -7.987 -24.998 1.00 79.12 194 GLY A N 1
ATOM 1547 C CA . GLY A 1 194 ? 10.098 -6.914 -25.986 1.00 79.12 194 GLY A CA 1
ATOM 1548 C C . GLY A 1 194 ? 9.734 -5.548 -25.397 1.00 79.12 194 GLY A C 1
ATOM 1549 O O . GLY A 1 194 ? 9.803 -4.554 -26.114 1.00 79.12 194 GLY A O 1
ATOM 1550 N N . CYS A 1 195 ? 9.420 -5.472 -24.103 1.00 81.88 195 CYS A N 1
ATOM 1551 C CA . CYS A 1 195 ? 9.329 -4.200 -23.392 1.00 81.88 195 CYS A CA 1
ATOM 1552 C C . CYS A 1 195 ? 10.729 -3.715 -22.984 1.00 81.88 195 CYS A C 1
ATOM 1554 O O . CYS A 1 195 ? 11.649 -4.515 -22.838 1.00 81.88 195 CYS A O 1
ATOM 1556 N N . VAL A 1 196 ? 10.901 -2.406 -22.815 1.00 77.44 196 VAL A N 1
ATOM 1557 C CA . VAL A 1 196 ? 12.136 -1.806 -22.290 1.00 77.44 196 VAL A CA 1
ATOM 1558 C C . VAL A 1 196 ? 11.775 -0.813 -21.188 1.00 77.44 196 VAL A C 1
ATOM 1560 O O . VAL A 1 196 ? 10.779 -0.102 -21.336 1.00 77.44 196 VAL A O 1
ATOM 1563 N N . PRO A 1 197 ? 12.528 -0.774 -20.079 1.00 73.56 197 PRO A N 1
ATOM 1564 C CA . PRO A 1 197 ? 12.265 0.160 -19.003 1.00 73.56 197 PRO A CA 1
ATOM 1565 C C . PRO A 1 197 ? 12.632 1.601 -19.420 1.00 73.56 197 PRO A C 1
ATOM 1567 O O . PRO A 1 197 ? 13.561 1.789 -20.211 1.00 73.56 197 PRO A O 1
ATOM 1570 N N . PRO A 1 198 ? 11.935 2.617 -18.883 1.00 75.81 198 PRO A N 1
ATOM 1571 C CA . PRO A 1 198 ? 10.735 2.489 -18.059 1.00 75.81 198 PRO A CA 1
ATOM 1572 C C . PRO A 1 198 ? 9.516 2.110 -18.920 1.00 75.81 198 PRO A C 1
ATOM 1574 O O . PRO A 1 198 ? 9.231 2.754 -19.930 1.00 75.81 198 PRO A O 1
ATOM 1577 N N . ILE A 1 199 ? 8.762 1.075 -18.523 1.00 76.38 199 ILE A N 1
ATOM 1578 C CA . ILE A 1 199 ? 7.593 0.624 -19.313 1.00 76.38 199 ILE A CA 1
ATOM 1579 C C . ILE A 1 199 ? 6.366 1.534 -19.109 1.00 76.38 199 ILE A C 1
ATOM 1581 O O . ILE A 1 199 ? 5.396 1.442 -19.857 1.00 76.38 199 ILE A O 1
ATOM 1585 N N . SER A 1 200 ? 6.433 2.425 -18.116 1.00 75.06 200 SER A N 1
ATOM 1586 C CA . SER A 1 200 ? 5.507 3.529 -17.869 1.00 75.06 200 SER A CA 1
ATOM 1587 C C . SER A 1 200 ? 6.324 4.778 -17.523 1.00 75.06 200 SER A C 1
ATOM 1589 O O . SER A 1 200 ? 7.252 4.712 -16.722 1.00 75.06 200 SER A O 1
ATOM 1591 N N . SER A 1 201 ? 6.031 5.905 -18.175 1.00 68.06 201 SER A N 1
ATOM 1592 C CA . SER A 1 201 ? 6.763 7.168 -18.011 1.00 68.06 201 SER A CA 1
ATOM 1593 C C . SER A 1 201 ? 5.832 8.278 -17.525 1.00 68.06 201 SER A C 1
ATOM 1595 O O . SER A 1 201 ? 4.640 8.241 -17.827 1.00 68.06 201 SER A O 1
ATOM 1597 N N . PRO A 1 202 ? 6.347 9.304 -16.822 1.00 63.59 202 PRO A N 1
ATOM 1598 C CA . PRO A 1 202 ? 5.561 10.489 -16.499 1.00 63.59 202 PRO A CA 1
ATOM 1599 C C . PRO A 1 202 ? 4.947 11.144 -17.752 1.00 63.59 202 PRO A C 1
ATOM 1601 O O . PRO A 1 202 ? 5.613 11.193 -18.789 1.00 63.59 202 PRO A O 1
ATOM 1604 N N . PRO A 1 203 ? 3.723 11.699 -17.666 1.00 61.16 203 PRO A N 1
ATOM 1605 C CA . PRO A 1 203 ? 2.896 11.846 -16.461 1.00 61.16 203 PRO A CA 1
ATOM 1606 C C . PRO A 1 203 ? 2.085 10.594 -16.073 1.00 61.16 203 PRO A C 1
ATOM 1608 O O . PRO A 1 203 ? 1.617 10.512 -14.939 1.00 61.16 203 PRO A O 1
ATOM 1611 N N . ASP A 1 204 ? 1.973 9.603 -16.956 1.00 66.25 204 ASP A N 1
ATOM 1612 C CA . ASP A 1 204 ? 1.078 8.452 -16.799 1.00 66.25 204 ASP A CA 1
ATOM 1613 C C . ASP A 1 204 ? 1.797 7.253 -16.174 1.00 66.25 204 ASP A C 1
ATOM 1615 O O . ASP A 1 204 ? 1.871 6.165 -16.740 1.00 66.25 204 ASP A O 1
ATOM 1619 N N . VAL A 1 205 ? 2.326 7.457 -14.964 1.00 61.06 205 VAL A N 1
ATOM 1620 C CA . VAL A 1 205 ? 3.248 6.546 -14.247 1.00 61.06 205 VAL A CA 1
ATOM 1621 C C . VAL A 1 205 ? 2.636 5.203 -13.791 1.00 61.06 205 VAL A C 1
ATOM 1623 O O . VAL A 1 205 ? 3.286 4.403 -13.120 1.00 61.06 205 VAL A O 1
ATOM 1626 N N . CYS A 1 206 ? 1.381 4.957 -14.172 1.00 74.50 206 CYS A N 1
ATOM 1627 C CA . CYS A 1 206 ? 0.633 3.711 -13.994 1.00 74.50 206 CYS A CA 1
ATOM 1628 C C . CYS A 1 206 ? 0.098 3.126 -15.312 1.00 74.50 206 CYS A C 1
ATOM 1630 O O . CYS A 1 206 ? -0.463 2.029 -15.297 1.00 74.50 206 CYS A O 1
ATOM 1632 N N . ASP A 1 207 ? 0.230 3.838 -16.433 1.00 76.62 207 ASP A N 1
ATOM 1633 C CA . ASP A 1 207 ? -0.293 3.411 -17.729 1.00 76.62 207 ASP A CA 1
ATOM 1634 C C . ASP A 1 207 ? 0.851 2.911 -18.610 1.00 76.62 207 ASP A C 1
ATOM 1636 O O . ASP A 1 207 ? 1.376 3.597 -19.487 1.00 76.62 207 ASP A O 1
ATOM 1640 N N . ALA A 1 208 ? 1.305 1.695 -18.310 1.00 78.25 208 ALA A N 1
ATOM 1641 C CA . ALA A 1 208 ? 2.180 0.979 -19.224 1.00 78.25 208 ALA A CA 1
ATOM 1642 C C . ALA A 1 208 ? 1.429 0.656 -20.522 1.00 78.25 208 ALA A C 1
ATOM 1644 O O . ALA A 1 208 ? 0.208 0.494 -20.517 1.00 78.25 208 ALA A O 1
ATOM 1645 N N . ARG A 1 209 ? 2.157 0.488 -21.630 1.00 78.12 209 ARG A N 1
ATOM 1646 C CA . ARG A 1 209 ? 1.558 -0.035 -22.870 1.00 78.12 209 ARG A CA 1
ATOM 1647 C C . ARG A 1 209 ? 0.873 -1.371 -22.595 1.00 78.12 209 ARG A C 1
ATOM 1649 O O . ARG A 1 209 ? 1.378 -2.150 -21.791 1.00 78.12 209 ARG A O 1
ATOM 1656 N N . GLU A 1 210 ? -0.239 -1.646 -23.272 1.00 82.88 210 GLU A N 1
ATOM 1657 C CA . GLU A 1 210 ? -1.028 -2.871 -23.068 1.00 82.88 210 GLU A CA 1
ATOM 1658 C C . GLU A 1 210 ? -0.172 -4.143 -23.170 1.00 82.88 210 GLU A C 1
ATOM 1660 O O . GLU A 1 210 ? -0.275 -5.027 -22.322 1.00 82.88 210 GLU A O 1
ATOM 1665 N N . GLU A 1 211 ? 0.754 -4.211 -24.132 1.00 84.00 211 GLU A N 1
ATOM 1666 C CA . GLU A 1 211 ? 1.683 -5.341 -24.281 1.00 84.00 211 GLU A CA 1
ATOM 1667 C C . GLU A 1 211 ? 2.683 -5.501 -23.119 1.00 84.00 211 GLU A C 1
ATOM 1669 O O . GLU A 1 211 ? 3.261 -6.573 -22.936 1.00 84.00 211 GLU A O 1
ATOM 1674 N N . CYS A 1 212 ? 2.875 -4.445 -22.329 1.00 82.50 212 CYS A N 1
ATOM 1675 C CA . CYS A 1 212 ? 3.765 -4.384 -21.176 1.00 82.50 212 CYS A CA 1
ATOM 1676 C C . CYS A 1 212 ? 3.010 -4.402 -19.843 1.00 82.50 212 CYS A C 1
ATOM 1678 O O . CYS A 1 212 ? 3.642 -4.178 -18.816 1.00 82.50 212 CYS A O 1
ATOM 1680 N N . LYS A 1 213 ? 1.694 -4.648 -19.829 1.00 82.94 213 LYS A N 1
ATOM 1681 C CA . LYS A 1 213 ? 0.916 -4.842 -18.594 1.00 82.94 213 LYS A CA 1
ATOM 1682 C C . LYS A 1 213 ? 1.137 -6.257 -18.021 1.00 82.94 213 LYS A C 1
ATOM 1684 O O . LYS A 1 213 ? 1.682 -7.128 -18.705 1.00 82.94 213 LYS A O 1
ATOM 1689 N N . PRO A 1 214 ? 0.761 -6.512 -16.750 1.00 76.44 214 PRO A N 1
ATOM 1690 C CA . PRO A 1 214 ? 0.851 -7.844 -16.157 1.00 76.44 214 PRO A CA 1
ATOM 1691 C C . PRO A 1 214 ? 0.126 -8.912 -17.004 1.00 76.44 214 PRO A C 1
ATOM 1693 O O . PRO A 1 214 ? -0.857 -8.592 -17.672 1.00 76.44 214 PRO A O 1
ATOM 1696 N N . PRO A 1 215 ? 0.542 -10.191 -16.935 1.00 80.56 215 PRO A N 1
ATOM 1697 C CA . PRO A 1 215 ? 1.314 -10.780 -15.842 1.00 80.56 215 PRO A CA 1
ATOM 1698 C C . PRO A 1 215 ? 2.834 -10.608 -15.977 1.00 80.56 215 PRO A C 1
ATOM 1700 O O . PRO A 1 215 ? 3.447 -11.015 -16.961 1.00 80.56 215 PRO A O 1
ATOM 1703 N N . TYR A 1 216 ? 3.456 -10.072 -14.924 1.00 85.94 216 TYR A N 1
ATOM 1704 C CA . TYR A 1 216 ? 4.911 -10.034 -14.781 1.00 85.94 216 TYR A CA 1
ATOM 1705 C C . TYR A 1 216 ? 5.426 -11.329 -14.159 1.00 85.94 216 TYR A C 1
ATOM 1707 O O . TYR A 1 216 ? 4.769 -11.933 -13.308 1.00 85.94 216 TYR A O 1
ATOM 1715 N N . ARG A 1 217 ? 6.630 -11.755 -14.543 1.00 86.62 217 ARG A N 1
ATOM 1716 C CA . ARG A 1 217 ? 7.229 -12.980 -14.002 1.00 86.62 217 ARG A CA 1
ATOM 1717 C C . ARG A 1 217 ? 7.980 -12.673 -12.710 1.00 86.62 217 ARG A C 1
ATOM 1719 O O . ARG A 1 217 ? 9.016 -12.020 -12.761 1.00 86.62 217 ARG A O 1
ATOM 1726 N N . LEU A 1 218 ? 7.512 -13.201 -11.581 1.00 89.38 218 LEU A N 1
ATOM 1727 C CA . LEU A 1 218 ? 8.242 -13.136 -10.312 1.00 89.38 218 LEU A CA 1
ATOM 1728 C C . LEU A 1 218 ? 9.577 -13.891 -10.416 1.00 89.38 218 LEU A C 1
ATOM 1730 O O . LEU A 1 218 ? 9.622 -15.030 -10.890 1.00 89.38 218 LEU A O 1
ATOM 1734 N N . LEU A 1 219 ? 10.660 -13.258 -9.970 1.00 87.94 219 LEU A N 1
ATOM 1735 C CA . LEU A 1 219 ? 11.998 -13.853 -9.910 1.00 87.94 219 LEU A CA 1
ATOM 1736 C C . LEU A 1 219 ? 12.434 -14.126 -8.480 1.00 87.94 219 LEU A C 1
ATOM 1738 O O . LEU A 1 219 ? 12.986 -15.186 -8.190 1.00 87.94 219 LEU A O 1
ATOM 1742 N N . LYS A 1 220 ? 12.189 -13.162 -7.594 1.00 89.31 220 LYS A N 1
ATOM 1743 C CA . LYS A 1 220 ? 12.527 -13.250 -6.179 1.00 89.31 220 LYS A CA 1
ATOM 1744 C C . LYS A 1 220 ? 11.477 -12.502 -5.377 1.00 89.31 220 LYS A C 1
ATOM 1746 O O . LYS A 1 220 ? 11.088 -11.408 -5.760 1.00 89.31 220 LYS A O 1
ATOM 1751 N N . GLU A 1 221 ? 11.080 -13.074 -4.251 1.00 89.75 221 GLU A N 1
ATOM 1752 C CA . GLU A 1 221 ? 10.288 -12.392 -3.235 1.00 89.75 221 GLU A CA 1
ATOM 1753 C C . GLU A 1 221 ? 10.987 -12.525 -1.887 1.00 89.75 221 GLU A C 1
ATOM 1755 O O . GLU A 1 221 ? 11.514 -13.587 -1.546 1.00 89.75 221 GLU A O 1
ATOM 1760 N N . GLU A 1 222 ? 11.015 -11.431 -1.142 1.00 90.38 222 GLU A N 1
ATOM 1761 C CA . GLU A 1 222 ? 11.626 -11.334 0.171 1.00 90.38 222 GLU A CA 1
ATOM 1762 C C . GLU A 1 222 ? 10.663 -10.636 1.125 1.00 90.38 222 GLU A C 1
ATOM 1764 O O . GLU A 1 222 ? 10.166 -9.548 0.838 1.00 90.38 222 GLU A O 1
ATOM 1769 N N . ILE A 1 223 ? 10.397 -11.263 2.269 1.00 92.06 223 ILE A N 1
ATOM 1770 C CA . ILE A 1 223 ? 9.622 -10.638 3.340 1.00 92.06 223 ILE A CA 1
ATOM 1771 C C . ILE A 1 223 ? 10.597 -9.787 4.147 1.00 92.06 223 ILE A C 1
ATOM 1773 O O . ILE A 1 223 ? 11.537 -10.313 4.735 1.00 92.06 223 ILE A O 1
ATOM 1777 N N . LEU A 1 224 ? 10.372 -8.477 4.142 1.00 90.50 224 LEU A N 1
ATOM 1778 C CA . LEU A 1 224 ? 11.192 -7.503 4.858 1.00 90.50 224 LEU A CA 1
ATOM 1779 C C . LEU A 1 224 ? 10.740 -7.358 6.313 1.00 90.50 224 LEU A C 1
ATOM 1781 O O . LEU A 1 224 ? 11.554 -7.150 7.205 1.00 90.50 224 LEU A O 1
ATOM 1785 N N . GLU A 1 225 ? 9.435 -7.476 6.557 1.00 91.44 225 GLU A N 1
ATOM 1786 C CA . GLU A 1 225 ? 8.839 -7.253 7.869 1.00 91.44 225 GLU A CA 1
ATOM 1787 C C . GLU A 1 225 ? 7.598 -8.132 8.040 1.00 91.44 225 GLU A C 1
ATOM 1789 O O . GLU A 1 225 ? 6.841 -8.345 7.094 1.00 91.44 225 GLU A O 1
ATOM 1794 N N . SER A 1 226 ? 7.386 -8.647 9.251 1.00 91.69 226 SER A N 1
ATOM 1795 C CA . SER A 1 226 ? 6.192 -9.403 9.635 1.00 91.69 226 SER A CA 1
ATOM 1796 C C . SER A 1 226 ? 5.996 -9.275 11.141 1.00 91.69 226 SER A C 1
ATOM 1798 O O . SER A 1 226 ? 6.846 -9.726 11.911 1.00 91.69 226 SER A O 1
ATOM 1800 N N . ARG A 1 227 ? 4.930 -8.597 11.577 1.00 89.38 227 ARG A N 1
ATOM 1801 C CA . ARG A 1 227 ? 4.653 -8.348 13.003 1.00 89.38 227 ARG A CA 1
ATOM 1802 C C . ARG A 1 227 ? 3.223 -7.864 13.248 1.00 89.38 227 ARG A C 1
ATOM 1804 O O . ARG A 1 227 ? 2.593 -7.343 12.327 1.00 89.38 227 ARG A O 1
ATOM 1811 N N . PRO A 1 228 ? 2.725 -7.913 14.495 1.00 89.06 228 PRO A N 1
ATOM 1812 C CA . PRO A 1 228 ? 1.527 -7.169 14.852 1.00 89.06 228 PRO A CA 1
ATOM 1813 C C . PRO A 1 228 ? 1.794 -5.654 14.870 1.00 89.06 228 PRO A C 1
ATOM 1815 O O . PRO A 1 228 ? 2.898 -5.206 15.205 1.00 89.06 228 PRO A O 1
ATOM 1818 N N . LEU A 1 229 ? 0.785 -4.849 14.519 1.00 86.12 229 LEU A N 1
ATOM 1819 C CA . LEU A 1 229 ? 0.895 -3.379 14.571 1.00 86.12 229 LEU A CA 1
ATOM 1820 C C . LEU A 1 229 ? 0.438 -2.802 15.903 1.00 86.12 229 LEU A C 1
ATOM 1822 O O . LEU A 1 229 ? 1.028 -1.839 16.389 1.00 86.12 229 LEU A O 1
ATOM 1826 N N . ILE A 1 230 ? -0.574 -3.413 16.509 1.00 83.81 230 ILE A N 1
ATOM 1827 C CA . ILE A 1 230 ? -1.048 -3.066 17.846 1.00 83.81 230 ILE A CA 1
ATOM 1828 C C . ILE A 1 230 ? -0.551 -4.150 18.813 1.00 83.81 230 ILE A C 1
ATOM 1830 O O . ILE A 1 230 ? -0.821 -5.327 18.583 1.00 83.81 230 ILE A O 1
ATOM 1834 N N . PRO A 1 231 ? 0.183 -3.814 19.883 1.00 70.06 231 PRO A N 1
ATOM 1835 C CA . PRO A 1 231 ? 0.570 -4.803 20.883 1.00 70.06 231 PRO A CA 1
ATOM 1836 C C . PRO A 1 231 ? -0.669 -5.399 21.565 1.00 70.06 231 PRO A C 1
ATOM 1838 O O . PRO A 1 231 ? -1.544 -4.653 22.014 1.00 70.06 231 PRO A O 1
ATOM 1841 N N . GLU A 1 232 ? -0.739 -6.727 21.681 1.00 59.12 232 GLU A N 1
ATOM 1842 C CA . GLU A 1 232 ? -1.712 -7.372 22.567 1.00 59.12 232 GLU A CA 1
ATOM 1843 C C . GLU A 1 232 ? -1.402 -6.958 24.014 1.00 59.12 232 GLU A C 1
ATOM 1845 O O . GLU A 1 232 ? -0.240 -6.954 24.434 1.00 59.12 232 GLU A O 1
ATOM 1850 N N . ARG A 1 233 ? -2.424 -6.555 24.782 1.00 54.25 233 ARG A N 1
ATOM 1851 C CA . ARG A 1 233 ? -2.240 -6.329 26.221 1.00 54.25 233 ARG A CA 1
ATOM 1852 C C . ARG A 1 233 ? -2.003 -7.689 26.877 1.00 54.25 233 ARG A C 1
ATOM 1854 O O . ARG A 1 233 ? -2.884 -8.541 26.812 1.00 54.25 233 ARG A O 1
ATOM 1861 N N . ILE A 1 234 ? -0.824 -7.851 27.474 1.00 37.97 234 ILE A N 1
ATOM 1862 C CA . ILE A 1 234 ? -0.506 -8.937 28.411 1.00 37.97 234 ILE A CA 1
ATOM 1863 C C . ILE A 1 234 ? -1.302 -8.722 29.699 1.00 37.97 234 ILE A C 1
ATOM 1865 O O . ILE A 1 234 ? -1.375 -7.548 30.140 1.00 37.97 234 ILE A O 1
#

Solvent-accessible surface area (backbone atoms only — not comparable to full-atom values): 13765 Å² total; per-residue (Å²): 139,81,81,91,82,85,94,79,84,85,89,82,80,84,76,74,76,80,70,74,74,74,67,80,73,79,73,79,81,46,75,66,38,54,51,50,34,50,48,54,54,52,64,69,66,56,85,79,77,97,69,57,46,79,46,78,46,75,57,80,80,49,55,94,83,51,78,70,43,83,74,46,75,49,63,25,75,50,49,22,35,41,40,35,31,37,45,72,41,66,64,65,95,83,44,95,60,71,43,66,31,40,37,34,30,42,26,46,37,68,89,39,78,92,27,66,82,42,48,80,65,45,74,45,69,53,49,76,19,29,40,36,40,35,37,29,17,71,37,62,63,91,74,79,37,31,39,40,73,45,31,41,36,37,45,33,32,38,43,20,70,81,80,56,89,68,44,28,52,34,43,36,23,38,35,36,52,81,76,39,36,32,30,31,35,42,33,40,26,30,63,41,91,90,62,62,71,49,51,29,51,84,91,46,32,72,61,38,51,79,87,54,46,80,84,58,46,79,76,47,76,44,78,78,44,52,47,64,78,63,82,79,85,128

Foldseek 3Di:
DDDDDDPDDPPPPPPPPPPPPVDPPPDPQDPVLVVVQVCLVVVVPPCDDDFWDKDKDWFQQDDPPRDWFWRDKAAALQRKIKTKTFDWDCAPPHDNDIATKIWIWIAGGPPPPQRNVTDTQDIGRLSLATKMKMWIARDQDPPNHGNHTQKIKIWTWNQQPPVDWFWIWIWMWIAGPVVQKIWIKIWIWGWDPPATPSQAGPPRNPDGPPSRDDPTHTDDMDIPDIDGPGDDDD

Mean predicted aligned error: 11.73 Å